Protein 7TVC (pdb70)

Foldseek 3Di:
DQQLVVLCCVQPVPPLVVLVCVLVVNDAPVDPPPLVSLLSSCVVLVAADPSFLAGDLVSLQVLLVVVPDHLSVVLVVLRVVLCVVQPRNGGRRSSLVSQCPDPSHNPSSVVSCCVVNVVSNVDPSD/DQQLVVLCVVQPVVPLVVLVCVLVVNDAPVDPPPLVSLQSSCVVLVQADPSFLGGDLVSLQVLLVVVPDHLSVVLVVLRVVLCVVQPPNHGRRSSVVSQCPDPSHNPSSVVSCCVVNVVSNVDPSD

Nearest PDB structures (foldseek):
  7tvc-assembly2_A  TM=1.005E+00  e=3.862E-19  Aedes aegypti
  3dzt-assembly1_A  TM=7.859E-01  e=1.759E-03  Aedes aegypti
  7tvy-assembly3_C  TM=7.285E-01  e=2.403E-03  Culex quinquefasciatus
  2qeo-assembly2_B  TM=6.856E-01  e=7.938E-03  Anopheles gambiae
  5v13-assembly1_B  TM=4.935E-01  e=3.843E+00  Aedes aegypti

Organism: Aedes aegypti (NCBI:txid7159)

Structure (mmCIF, N/CA/C/O backbone):
data_7TVC
#
_entry.id   7TVC
#
_cell.length_a   85.653
_cell.length_b   85.653
_cell.length_c   30.853
_cell.angle_alpha   90.000
_cell.angle_beta   90.000
_cell.angle_gamma   90.000
#
_symmetry.space_group_name_H-M   'P 4'
#
loop_
_entity.id
_entity.type
_entity.pdbx_description
1 polymer 'Salivary short D7 protein'
2 water water
#
loop_
_atom_site.group_PDB
_atom_site.id
_atom_site.type_symbol
_atom_site.label_atom_id
_atom_site.label_alt_id
_atom_site.label_comp_id
_atom_site.label_asym_id
_atom_site.label_entity_id
_atom_site.label_seq_id
_atom_site.pdbx_PDB_ins_code
_atom_site.Cartn_x
_atom_site.Cartn_y
_atom_site.Cartn_z
_atom_site.occupancy
_atom_site.B_iso_or_equiv
_atom_site.auth_seq_id
_atom_site.auth_comp_id
_atom_site.auth_asym_id
_atom_site.auth_atom_id
_atom_site.pdbx_PDB_model_num
ATOM 1 N N . VAL A 1 1 ? 17.534 7.028 -18.010 1.00 18.64 1 VAL B N 1
ATOM 2 C CA . VAL A 1 1 ? 18.892 6.838 -17.508 1.00 14.81 1 VAL B CA 1
ATOM 3 C C . VAL A 1 1 ? 18.869 6.150 -16.156 1.00 13.74 1 VAL B C 1
ATOM 4 O O . VAL A 1 1 ? 18.294 6.685 -15.215 1.00 16.32 1 VAL B O 1
ATOM 8 N N . SER A 1 2 ? 19.499 4.977 -16.046 1.00 11.26 2 SER B N 1
ATOM 9 C CA . SER A 1 2 ? 19.708 4.340 -14.746 1.00 9.87 2 SER B CA 1
ATOM 10 C C . SER A 1 2 ? 21.050 4.807 -14.189 1.00 9.07 2 SER B C 1
ATOM 11 O O . SER A 1 2 ? 22.115 4.356 -14.641 1.00 8.74 2 SER B O 1
ATOM 14 N N . HIS A 1 3 ? 20.995 5.711 -13.210 1.00 7.93 3 HIS B N 1
ATOM 15 C CA . HIS A 1 3 ? 22.211 6.218 -12.588 1.00 8.43 3 HIS B CA 1
ATOM 16 C C . HIS A 1 3 ? 22.933 5.124 -11.821 1.00 7.46 3 HIS B C 1
ATOM 17 O O . HIS A 1 3 ? 24.174 5.097 -11.779 1.00 8.64 3 HIS B O 1
ATOM 24 N N . PHE A 1 4 ? 22.176 4.211 -11.212 1.00 7.27 4 PHE B N 1
ATOM 25 C CA . PHE A 1 4 ? 22.796 3.132 -10.455 1.00 7.09 4 PHE B CA 1
ATOM 26 C C . PHE A 1 4 ? 23.471 2.114 -11.367 1.00 7.23 4 PHE B C 1
ATOM 27 O O . PHE A 1 4 ? 24.559 1.615 -11.039 1.00 8.34 4 PHE B O 1
ATOM 35 N N . LYS A 1 5 ? 22.856 1.793 -12.511 1.00 7.41 5 LYS B N 1
ATOM 36 C CA . LYS A 1 5 ? 23.511 0.884 -13.447 1.00 7.58 5 LYS B CA 1
ATOM 37 C C . LYS A 1 5 ? 24.742 1.522 -14.071 1.00 7.81 5 LYS B C 1
ATOM 38 O O . LYS A 1 5 ? 25.793 0.877 -14.187 1.00 8.39 5 LYS B O 1
ATOM 44 N N . ASN A 1 6 ? 24.646 2.791 -14.462 1.00 7.96 6 ASN B N 1
ATOM 45 C CA . ASN A 1 6 ? 25.795 3.432 -15.087 1.00 8.31 6 ASN B CA 1
ATOM 46 C C . ASN A 1 6 ? 26.965 3.523 -14.119 1.00 8.82 6 ASN B C 1
ATOM 47 O O . ASN A 1 6 ? 28.115 3.277 -14.499 1.00 9.06 6 ASN B O 1
ATOM 52 N N . CYS A 1 7 ? 26.695 3.829 -12.852 1.00 8.20 7 CYS B N 1
ATOM 53 C CA . CYS A 1 7 ? 27.790 3.876 -11.889 1.00 7.67 7 CYS B CA 1
ATOM 54 C C . CYS A 1 7 ? 28.371 2.493 -11.638 1.00 7.69 7 CYS B C 1
ATOM 55 O O . CYS A 1 7 ? 29.589 2.349 -11.489 1.00 9.25 7 CYS B O 1
ATOM 58 N N . ALA A 1 8 ? 27.518 1.464 -11.578 1.00 7.40 8 ALA B N 1
ATOM 59 C CA . ALA A 1 8 ? 28.025 0.116 -11.348 1.00 8.64 8 ALA B CA 1
ATOM 60 C C . ALA A 1 8 ? 28.863 -0.359 -12.526 1.00 9.62 8 ALA B C 1
ATOM 61 O O . ALA A 1 8 ? 29.933 -0.957 -12.340 1.00 10.43 8 ALA B O 1
ATOM 63 N N . ASP A 1 9 ? 28.398 -0.097 -13.747 1.00 9.82 9 ASP B N 1
ATOM 64 C CA . ASP A 1 9 ? 29.133 -0.553 -14.917 1.00 12.01 9 ASP B CA 1
ATOM 65 C C . ASP A 1 9 ? 30.472 0.156 -15.048 1.00 11.87 9 ASP B C 1
ATOM 66 O O . ASP A 1 9 ? 31.423 -0.419 -15.589 1.00 14.09 9 ASP B O 1
ATOM 71 N N . LYS A 1 10 ? 30.580 1.390 -14.563 1.00 11.62 10 LYS B N 1
ATOM 72 C CA . LYS A 1 10 ? 31.847 2.087 -14.717 1.00 14.49 10 LYS B CA 1
ATOM 73 C C . LYS A 1 10 ? 32.792 1.939 -13.529 1.00 10.89 10 LYS B C 1
ATOM 74 O O . LYS A 1 10 ? 34.010 1.993 -13.724 1.00 16.50 10 LYS B O 1
ATOM 80 N N . GLN A 1 11 ? 32.292 1.729 -12.315 1.00 10.29 11 GLN B N 1
ATOM 81 C CA . GLN A 1 11 ? 33.170 1.577 -11.160 1.00 10.31 11 GLN B CA 1
ATOM 82 C C . GLN A 1 11 ? 33.314 0.141 -10.685 1.00 10.67 11 GLN B C 1
ATOM 83 O O . GLN A 1 11 ? 34.299 -0.170 -10.003 1.00 10.94 11 GLN B O 1
ATOM 89 N N . LEU A 1 12 ? 32.346 -0.728 -10.988 1.00 10.15 12 LEU B N 1
ATOM 90 C CA . LEU A 1 12 ? 32.255 -2.063 -10.402 1.00 9.22 12 LEU B CA 1
ATOM 91 C C . LEU A 1 12 ? 32.101 -3.130 -11.477 1.00 10.82 12 LEU B C 1
ATOM 92 O O . LEU A 1 12 ? 31.545 -4.197 -11.214 1.00 10.78 12 LEU B O 1
ATOM 97 N N . SER A 1 13 ? 32.600 -2.868 -12.685 1.00 11.68 13 SER B N 1
ATOM 98 C CA . SER A 1 13 ? 32.389 -3.804 -13.791 1.00 14.89 13 SER B CA 1
ATOM 99 C C . SER A 1 13 ? 32.999 -5.173 -13.509 1.00 16.21 13 SER B C 1
ATOM 100 O O . SER A 1 13 ? 32.533 -6.184 -14.048 1.00 20.23 13 SER B O 1
ATOM 103 N N . ASP A 1 14 ? 34.041 -5.219 -12.685 1.00 14.12 14 ASP B N 1
ATOM 104 C CA . ASP A 1 14 ? 34.738 -6.438 -12.306 1.00 16.37 14 ASP B CA 1
ATOM 105 C C . ASP A 1 14 ? 34.336 -6.943 -10.928 1.00 15.86 14 ASP B C 1
ATOM 106 O O . ASP A 1 14 ? 35.026 -7.809 -10.377 1.00 16.95 14 ASP B O 1
ATOM 111 N N . ASP A 1 15 ? 33.255 -6.414 -10.348 1.00 13.20 15 ASP B N 1
ATOM 112 C CA . ASP A 1 15 ? 32.882 -6.748 -8.979 1.00 12.81 15 ASP B CA 1
ATOM 113 C C . ASP A 1 15 ? 31.374 -6.997 -8.905 1.00 13.17 15 ASP B C 1
ATOM 114 O O . ASP A 1 15 ? 30.622 -6.326 -8.204 1.00 11.60 15 ASP B O 1
ATOM 119 N N . LYS A 1 16 ? 30.919 -7.980 -9.666 1.00 14.68 16 LYS B N 1
ATOM 120 C CA . LYS A 1 16 ? 29.539 -8.435 -9.550 1.00 13.88 16 LYS B CA 1
ATOM 121 C C . LYS A 1 16 ? 29.127 -8.795 -8.123 1.00 13.24 16 LYS B C 1
ATOM 122 O O . LYS A 1 16 ? 27.969 -8.530 -7.762 1.00 12.09 16 LYS B O 1
ATOM 128 N N . PRO A 1 17 ? 29.974 -9.400 -7.281 1.00 12.37 17 PRO B N 1
ATOM 129 C CA . PRO A 1 17 ? 29.531 -9.669 -5.899 1.00 13.41 17 PRO B CA 1
ATOM 130 C C . PRO A 1 17 ? 29.118 -8.417 -5.130 1.00 10.73 17 PRO B C 1
ATOM 131 O O . PRO A 1 17 ? 28.107 -8.436 -4.419 1.00 11.12 17 PRO B O 1
ATOM 135 N N . LEU A 1 18 ? 29.855 -7.316 -5.266 1.00 10.46 18 LEU B N 1
ATOM 136 C CA . LEU A 1 18 ? 29.427 -6.086 -4.615 1.00 10.47 18 LEU B CA 1
ATOM 137 C C . LEU A 1 18 ? 28.153 -5.537 -5.255 1.00 8.95 18 LEU B C 1
ATOM 138 O O . LEU A 1 18 ? 27.287 -4.995 -4.562 1.00 8.88 18 LEU B O 1
ATOM 143 N N . GLN A 1 19 ? 28.024 -5.657 -6.583 1.00 8.54 19 GLN B N 1
ATOM 144 C CA . GLN A 1 19 ? 26.770 -5.270 -7.228 1.00 8.04 19 GLN B CA 1
ATOM 145 C C . GLN A 1 19 ? 25.584 -6.035 -6.653 1.00 7.64 19 GLN B C 1
ATOM 146 O O . GLN A 1 19 ? 24.515 -5.453 -6.448 1.00 7.50 19 GLN B O 1
ATOM 152 N N . CYS A 1 20 ? 25.761 -7.328 -6.359 1.00 7.95 20 CYS B N 1
ATOM 153 C CA . CYS A 1 20 ? 24.696 -8.100 -5.727 1.00 7.75 20 CYS B CA 1
ATOM 154 C C . CYS A 1 20 ? 24.323 -7.515 -4.371 1.00 7.37 20 CYS B C 1
ATOM 155 O O . CYS A 1 20 ? 23.137 -7.340 -4.060 1.00 7.64 20 CYS B O 1
ATOM 158 N N . LYS A 1 21 ? 25.322 -7.187 -3.551 1.00 7.85 21 LYS B N 1
ATOM 159 C CA . LYS A 1 21 ? 25.033 -6.607 -2.247 1.00 7.99 21 LYS B CA 1
ATOM 160 C C . LYS A 1 21 ? 24.305 -5.279 -2.383 1.00 8.11 21 LYS B C 1
ATOM 161 O O . LYS A 1 21 ? 23.390 -4.986 -1.600 1.00 8.48 21 LYS B O 1
ATOM 167 N N . ILE A 1 22 ? 24.702 -4.455 -3.361 1.00 7.51 22 ILE B N 1
ATOM 168 C CA . ILE A 1 22 ? 23.982 -3.210 -3.617 1.00 7.59 22 ILE B CA 1
ATOM 169 C C . ILE A 1 22 ? 22.536 -3.495 -4.025 1.00 6.91 22 ILE B C 1
ATOM 170 O O . ILE A 1 22 ? 21.600 -2.864 -3.520 1.00 7.90 22 ILE B O 1
ATOM 175 N N . ARG A 1 23 ? 22.338 -4.440 -4.952 1.00 7.74 23 ARG B N 1
ATOM 176 C CA . ARG A 1 23 ? 20.990 -4.827 -5.364 1.00 8.24 23 ARG B CA 1
ATOM 177 C C . ARG A 1 23 ? 20.131 -5.179 -4.160 1.00 7.84 23 ARG B C 1
ATOM 178 O O . ARG A 1 23 ? 18.943 -4.834 -4.111 1.00 8.73 23 ARG B O 1
ATOM 186 N N . ASN A 1 24 ? 20.715 -5.881 -3.191 1.00 7.99 24 ASN B N 1
ATOM 187 C CA . ASN A 1 24 ? 20.021 -6.325 -1.993 1.00 8.32 24 ASN B CA 1
ATOM 188 C C . ASN A 1 24 ? 19.956 -5.261 -0.905 1.00 8.09 24 ASN B C 1
ATOM 189 O O . ASN A 1 24 ? 19.419 -5.551 0.171 1.00 9.16 24 ASN B O 1
ATOM 194 N N . LEU A 1 25 ? 20.490 -4.064 -1.158 1.00 8.12 25 LEU B N 1
ATOM 195 C CA . LEU A 1 25 ? 20.556 -2.998 -0.153 1.00 8.76 25 LEU B CA 1
ATOM 196 C C . LEU A 1 25 ? 21.192 -3.500 1.139 1.00 9.72 25 LEU B C 1
ATOM 197 O O . LEU A 1 25 ? 20.718 -3.221 2.248 1.00 11.87 25 LEU B O 1
ATOM 202 N N . GLN A 1 26 ? 22.261 -4.276 0.985 1.00 8.04 26 GLN B N 1
ATOM 203 C CA . GLN A 1 26 ? 23.011 -4.826 2.108 1.00 9.01 26 GLN B CA 1
ATOM 204 C C . GLN A 1 26 ? 24.467 -4.382 2.001 1.00 9.19 26 GLN B C 1
ATOM 205 O O . GLN A 1 26 ? 25.364 -5.210 1.864 1.00 10.26 26 GLN B O 1
ATOM 211 N N . VAL A 1 27 ? 24.714 -3.071 2.043 1.00 9.28 27 VAL B N 1
ATOM 212 C CA . VAL A 1 27 ? 26.057 -2.509 1.975 1.00 9.81 27 VAL B CA 1
ATOM 213 C C . VAL A 1 27 ? 26.193 -1.420 3.026 1.00 12.36 27 VAL B C 1
ATOM 214 O O . VAL A 1 27 ? 25.208 -0.847 3.488 1.00 13.86 27 VAL B O 1
ATOM 218 N N . ASP A 1 28 ? 27.438 -1.112 3.374 1.00 11.40 28 ASP B N 1
ATOM 219 C CA . ASP A 1 28 ? 27.726 -0.012 4.286 1.00 13.63 28 ASP B CA 1
ATOM 220 C C . ASP A 1 28 ? 29.071 0.595 3.917 1.00 10.96 28 ASP B C 1
ATOM 221 O O . ASP A 1 28 ? 29.850 0.019 3.155 1.00 13.16 28 ASP B O 1
ATOM 226 N N . GLY A 1 29 ? 29.340 1.772 4.488 1.00 14.24 29 GLY B N 1
ATOM 227 C CA . GLY A 1 29 ? 30.509 2.571 4.146 1.00 16.26 29 GLY B CA 1
ATOM 228 C C . GLY A 1 29 ? 31.833 1.983 4.580 1.00 16.99 29 GLY B C 1
ATOM 229 O O . GLY A 1 29 ? 32.881 2.450 4.115 1.00 17.45 29 GLY B O 1
ATOM 230 N N . ASN A 1 30 ? 31.821 0.978 5.458 1.00 14.58 30 ASN B N 1
ATOM 231 C CA . ASN A 1 30 ? 33.065 0.309 5.819 1.00 19.57 30 ASN B CA 1
ATOM 232 C C . ASN A 1 30 ? 33.544 -0.658 4.746 1.00 16.64 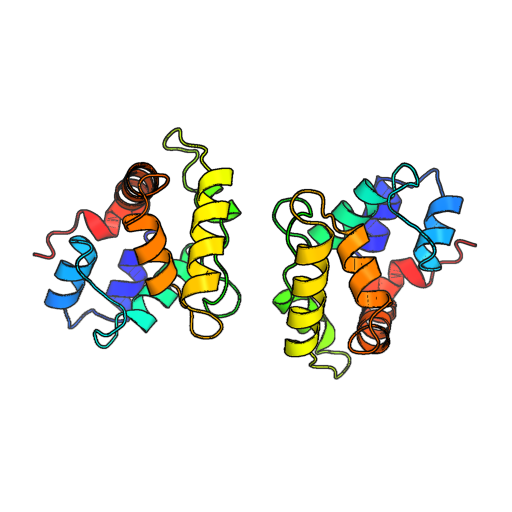30 ASN B C 1
ATOM 233 O O . ASN A 1 30 ? 34.687 -1.116 4.812 1.00 21.52 30 ASN B O 1
ATOM 238 N N . MET A 1 31 ? 32.705 -0.980 3.775 1.00 14.16 31 MET B N 1
ATOM 239 C CA . MET A 1 31 ? 33.128 -1.826 2.673 1.00 13.50 31 MET B CA 1
ATOM 240 C C . MET A 1 31 ? 33.883 -0.984 1.652 1.00 11.55 31 MET B C 1
ATOM 241 O O . MET A 1 31 ? 33.387 0.073 1.247 1.00 12.31 31 MET B O 1
ATOM 246 N N . PRO A 1 32 ? 35.058 -1.419 1.207 1.00 12.13 32 PRO B N 1
ATOM 247 C CA . PRO A 1 32 ? 35.752 -0.694 0.138 1.00 14.07 32 PRO B CA 1
ATOM 248 C C . PRO A 1 32 ? 34.842 -0.499 -1.063 1.00 11.71 32 PRO B C 1
ATOM 249 O O . PRO A 1 32 ? 34.060 -1.382 -1.424 1.00 11.87 32 PRO B O 1
ATOM 253 N N . LYS A 1 33 ? 34.925 0.686 -1.663 1.00 10.82 33 LYS B N 1
ATOM 254 C CA . LYS A 1 33 ? 34.251 1.084 -2.893 1.00 10.41 33 LYS B CA 1
ATOM 255 C C . LYS A 1 33 ? 32.805 1.512 -2.696 1.00 8.80 33 LYS B C 1
ATOM 256 O O . LYS A 1 33 ? 32.228 2.102 -3.613 1.00 9.05 33 LYS B O 1
ATOM 262 N N . VAL A 1 34 ? 32.189 1.232 -1.547 1.00 8.86 34 VAL B N 1
ATOM 263 C CA . VAL A 1 34 ? 30.769 1.530 -1.373 1.00 7.90 34 VAL B CA 1
ATOM 264 C C . VAL A 1 34 ? 30.514 3.027 -1.229 1.00 7.94 34 VAL B C 1
ATOM 265 O O . VAL A 1 34 ? 29.563 3.551 -1.817 1.00 7.33 34 VAL B O 1
ATOM 269 N N . LYS A 1 35 ? 31.320 3.743 -0.430 1.00 7.85 35 LYS B N 1
ATOM 270 C CA . LYS A 1 35 ? 31.090 5.186 -0.317 1.00 8.46 35 LYS B CA 1
ATOM 271 C C . LYS A 1 35 ? 31.215 5.852 -1.677 1.00 7.19 35 LYS B C 1
ATOM 272 O O . LYS A 1 35 ? 30.397 6.714 -2.042 1.00 7.11 35 LYS B O 1
ATOM 278 N N . GLU A 1 36 ? 32.216 5.428 -2.446 1.00 8.02 36 GLU B N 1
ATOM 279 C CA . GLU A 1 36 ? 32.452 5.981 -3.768 1.00 8.16 36 GLU B CA 1
ATOM 280 C C . GLU A 1 36 ? 31.280 5.681 -4.688 1.00 7.53 36 GLU B C 1
ATOM 281 O O . GLU A 1 36 ? 30.781 6.573 -5.382 1.00 7.40 36 GLU B O 1
ATOM 287 N N . TYR A 1 37 ? 30.830 4.418 -4.712 1.00 7.42 37 TYR B N 1
ATOM 288 C CA . TYR A 1 37 ? 29.708 4.032 -5.560 1.00 8.06 37 TYR B CA 1
ATOM 289 C C . TYR A 1 37 ? 28.468 4.839 -5.213 1.00 6.12 37 TYR B C 1
ATOM 290 O O . TYR A 1 37 ? 27.771 5.347 -6.097 1.00 6.99 37 TYR B O 1
ATOM 299 N N . MET A 1 38 ? 28.133 4.919 -3.923 1.00 6.08 38 MET B N 1
ATOM 300 C CA . MET A 1 38 ? 26.866 5.537 -3.566 1.00 6.52 38 MET B CA 1
ATOM 301 C C . MET A 1 38 ? 26.909 7.038 -3.822 1.00 5.80 38 MET B C 1
ATOM 302 O O . MET A 1 38 ? 25.892 7.635 -4.204 1.00 6.30 38 MET B O 1
ATOM 307 N N . ASN A 1 39 ? 28.069 7.671 -3.628 1.00 5.85 39 ASN B N 1
ATOM 308 C CA . ASN A 1 39 ? 28.192 9.069 -4.025 1.00 6.66 39 ASN B CA 1
ATOM 309 C C . ASN A 1 39 ? 28.009 9.221 -5.530 1.00 6.70 39 ASN B C 1
ATOM 310 O O . ASN A 1 39 ? 27.352 10.162 -5.986 1.00 6.59 39 ASN B O 1
ATOM 315 N N . CYS A 1 40 ? 28.586 8.317 -6.327 1.00 6.35 40 CYS B N 1
ATOM 316 C CA . CYS A 1 40 ? 28.396 8.383 -7.779 1.00 8.58 40 CYS B CA 1
ATOM 317 C C . CYS A 1 40 ? 26.920 8.298 -8.139 1.00 6.88 40 CYS B C 1
ATOM 318 O O . CYS A 1 40 ? 26.405 9.106 -8.924 1.00 7.27 40 CYS B O 1
ATOM 321 N N . ALA A 1 41 ? 26.228 7.319 -7.569 1.00 6.29 41 ALA B N 1
ATOM 322 C CA . ALA A 1 41 ? 24.845 7.064 -7.944 1.00 6.73 41 ALA B CA 1
ATOM 323 C C . ALA A 1 41 ? 23.925 8.178 -7.459 1.00 6.38 41 ALA B C 1
ATOM 324 O O . ALA A 1 41 ? 23.047 8.640 -8.200 1.00 6.93 41 ALA B O 1
ATOM 326 N N . PHE A 1 42 ? 24.112 8.635 -6.219 1.00 5.99 42 PHE B N 1
ATOM 327 C CA . PHE A 1 42 ? 23.307 9.743 -5.710 1.00 6.91 42 PHE B CA 1
ATOM 328 C C . PHE A 1 42 ? 23.620 11.043 -6.450 1.00 6.82 42 PHE B C 1
ATOM 329 O O . PHE A 1 42 ? 22.721 11.852 -6.695 1.00 6.70 42 PHE B O 1
ATOM 337 N N . GLU A 1 43 ? 24.878 11.271 -6.813 1.00 6.29 43 GLU B N 1
ATOM 338 C CA . GLU A 1 43 ? 25.209 12.520 -7.494 1.00 7.64 43 GLU B CA 1
ATOM 339 C C . GLU A 1 43 ? 24.569 12.580 -8.873 1.00 7.03 43 GLU B C 1
ATOM 340 O O . GLU A 1 43 ? 23.990 13.605 -9.254 1.00 8.31 43 GLU B O 1
ATOM 346 N N . SER A 1 44 ? 24.669 11.504 -9.650 1.00 7.43 44 SER B N 1
ATOM 347 C CA . SER A 1 44 ? 24.093 11.579 -10.983 1.00 8.14 44 SER B CA 1
ATOM 348 C C . SER A 1 44 ? 22.571 11.530 -10.957 1.00 7.91 44 SER B C 1
ATOM 349 O O . SER A 1 44 ? 21.944 11.974 -11.927 1.00 8.36 44 SER B O 1
ATOM 352 N N . SER A 1 45 ? 21.977 11.060 -9.856 1.00 6.96 45 SER B N 1
ATOM 353 C CA . SER A 1 45 ? 20.533 11.150 -9.665 1.00 6.82 45 SER B CA 1
ATOM 354 C C . SER A 1 45 ? 20.072 12.552 -9.296 1.00 8.16 45 SER B C 1
ATOM 355 O O . SER A 1 45 ? 18.859 12.799 -9.240 1.00 9.23 45 SER B O 1
ATOM 358 N N . GLY A 1 46 ? 20.992 13.466 -9.024 1.00 7.46 46 GLY B N 1
ATOM 359 C CA . GLY A 1 46 ? 20.636 14.785 -8.545 1.00 7.68 46 GLY B CA 1
ATOM 360 C C . GLY A 1 46 ? 20.336 14.854 -7.066 1.00 7.26 46 GLY B C 1
ATOM 361 O O . GLY A 1 46 ? 19.794 15.863 -6.603 1.00 9.09 46 GLY B O 1
ATOM 362 N N . TRP A 1 47 ? 20.670 13.817 -6.307 1.00 7.31 47 TRP B N 1
ATOM 363 C CA . TRP A 1 47 ? 20.392 13.753 -4.875 1.00 7.27 47 TRP B CA 1
ATOM 364 C C . TRP A 1 47 ? 21.580 14.242 -4.049 1.00 8.19 47 TRP B C 1
ATOM 365 O O . TRP A 1 47 ? 21.411 15.038 -3.120 1.00 9.32 47 TRP B O 1
ATOM 376 N N . ALA A 1 48 ? 22.785 13.781 -4.360 1.00 8.70 48 ALA B N 1
ATOM 377 C CA . ALA A 1 48 ? 23.959 14.187 -3.599 1.00 8.05 48 ALA B CA 1
ATOM 378 C C . ALA A 1 48 ? 24.467 15.537 -4.073 1.00 8.72 48 ALA B C 1
ATOM 379 O O . ALA A 1 48 ? 24.768 15.727 -5.259 1.00 13.06 48 ALA B O 1
ATOM 381 N N . LYS A 1 49 ? 24.633 16.455 -3.136 1.00 7.67 49 LYS B N 1
ATOM 382 C CA . LYS A 1 49 ? 25.210 17.762 -3.398 1.00 8.50 49 LYS B CA 1
ATOM 383 C C . LYS A 1 49 ? 26.505 17.877 -2.602 1.00 9.11 49 LYS B C 1
ATOM 384 O O . LYS A 1 49 ? 26.742 17.114 -1.659 1.00 8.26 49 LYS B O 1
ATOM 390 N N . ASP A 1 50 ? 27.364 18.805 -3.020 1.00 8.80 50 ASP B N 1
ATOM 391 C CA . ASP A 1 50 ? 28.639 19.051 -2.357 1.00 10.20 50 ASP B CA 1
ATOM 392 C C . ASP A 1 50 ? 29.486 17.784 -2.282 1.00 9.89 50 ASP B C 1
ATOM 393 O O . ASP A 1 50 ? 30.232 17.577 -1.318 1.00 10.57 50 ASP B O 1
ATOM 398 N N . GLY A 1 51 ? 29.369 16.924 -3.294 1.00 9.24 51 GLY B N 1
ATOM 399 C CA . GLY A 1 51 ? 30.157 15.714 -3.360 1.00 10.52 51 GLY B CA 1
ATOM 400 C C . GLY A 1 51 ? 29.664 14.591 -2.484 1.00 9.61 51 GLY B C 1
ATOM 401 O O . GLY A 1 51 ? 30.367 13.584 -2.347 1.00 10.41 51 GLY B O 1
ATOM 402 N N . GLY A 1 52 ? 28.481 14.720 -1.894 1.00 7.80 52 GLY B N 1
ATOM 403 C CA . GLY A 1 52 ? 27.951 13.740 -0.961 1.00 8.38 52 GLY B CA 1
ATOM 404 C C . GLY A 1 52 ? 27.635 14.289 0.418 1.00 8.29 52 GLY B C 1
ATOM 405 O O . GLY A 1 52 ? 26.948 13.610 1.202 1.00 9.15 52 GLY B O 1
ATOM 406 N N . LYS A 1 53 ? 28.081 15.504 0.737 1.00 8.94 53 LYS B N 1
ATOM 407 C CA . LYS A 1 53 ? 27.880 16.076 2.065 1.00 9.59 53 LYS B CA 1
ATOM 408 C C . LYS A 1 53 ? 26.448 16.531 2.298 1.00 9.95 53 LYS B C 1
ATOM 409 O O . LYS A 1 53 ? 26.024 16.642 3.458 1.00 13.76 53 LYS B O 1
ATOM 415 N N . LYS A 1 54 ? 25.699 16.820 1.246 1.00 9.05 54 LYS B N 1
ATOM 416 C CA . LYS A 1 54 ? 24.335 17.312 1.366 1.00 7.82 54 LYS B CA 1
ATOM 417 C C . LYS A 1 54 ? 23.421 16.468 0.496 1.00 8.79 54 LYS B C 1
ATOM 418 O O . LYS A 1 54 ? 23.866 15.816 -0.454 1.00 9.51 54 LYS B O 1
ATOM 424 N N . LEU A 1 55 ? 22.134 16.480 0.832 1.00 9.43 55 LEU B N 1
ATOM 425 C CA . LEU A 1 55 ? 21.121 15.735 0.101 1.00 8.88 55 LEU B CA 1
ATOM 426 C C . LEU A 1 55 ? 20.023 16.697 -0.323 1.00 10.09 55 LEU B C 1
ATOM 427 O O . LEU A 1 55 ? 19.500 17.446 0.508 1.00 12.12 55 LEU B O 1
ATOM 432 N N . ASP A 1 56 ? 19.665 16.677 -1.603 1.00 8.29 56 ASP B N 1
ATOM 433 C CA . ASP A 1 56 ? 18.602 17.528 -2.148 1.00 8.44 56 ASP B CA 1
ATOM 434 C C . ASP A 1 56 ? 17.296 16.736 -2.068 1.00 7.62 56 ASP B C 1
ATOM 435 O O . ASP A 1 56 ? 16.984 15.928 -2.948 1.00 8.57 56 ASP B O 1
ATOM 440 N N . THR A 1 57 ? 16.520 16.979 -1.009 1.00 8.01 57 THR B N 1
ATOM 441 C CA . THR A 1 57 ? 15.264 16.258 -0.838 1.00 7.48 57 THR B CA 1
ATOM 442 C C . THR A 1 57 ? 14.220 16.682 -1.855 1.00 7.50 57 THR B C 1
ATOM 443 O O . THR A 1 57 ? 13.298 15.908 -2.124 1.00 7.51 57 THR B O 1
ATOM 447 N N . SER A 1 58 ? 14.335 17.880 -2.429 1.00 8.05 58 SER B N 1
ATOM 448 C CA . SER A 1 58 ? 13.368 18.270 -3.450 1.00 8.49 58 SER B CA 1
ATOM 449 C C . SER A 1 58 ? 13.515 17.433 -4.717 1.00 8.95 58 SER B C 1
ATOM 450 O O . SER A 1 58 ? 12.515 17.155 -5.385 1.00 8.40 58 SER B O 1
ATOM 453 N N . LYS A 1 59 ? 14.733 17.024 -5.066 1.00 7.65 59 LYS B N 1
ATOM 454 C CA . LYS A 1 59 ? 14.902 16.145 -6.218 1.00 8.12 59 LYS B CA 1
ATOM 455 C C . LYS A 1 59 ? 14.408 14.740 -5.908 1.00 7.97 59 LYS B C 1
ATOM 456 O O . LYS A 1 59 ? 13.784 14.094 -6.758 1.00 8.27 59 LYS B O 1
ATOM 462 N N . VAL A 1 60 ? 14.694 14.241 -4.708 1.00 6.99 60 VAL B N 1
ATOM 463 C CA . VAL A 1 60 ? 14.114 12.961 -4.302 1.00 7.55 60 VAL B CA 1
ATOM 464 C C . VAL A 1 60 ? 12.591 13.012 -4.411 1.00 7.66 60 VAL B C 1
ATOM 465 O O . VAL A 1 60 ? 11.952 12.095 -4.961 1.00 8.16 60 VAL B O 1
ATOM 469 N N . ALA A 1 61 ? 11.984 14.100 -3.911 1.00 7.61 61 ALA B N 1
ATOM 470 C CA . ALA A 1 61 ? 10.532 14.232 -3.994 1.00 7.95 61 ALA B CA 1
ATOM 471 C C . ALA A 1 61 ? 10.056 14.291 -5.442 1.00 8.15 61 ALA B C 1
ATOM 472 O O . ALA A 1 61 ? 9.058 13.649 -5.798 1.00 8.73 61 ALA B O 1
ATOM 474 N N . GLN A 1 62 ? 10.729 15.067 -6.294 1.00 8.22 62 GLN B N 1
ATOM 475 C CA . GLN A 1 62 ? 10.393 15.088 -7.721 1.00 9.93 62 GLN B CA 1
ATOM 476 C C . GLN A 1 62 ? 10.343 13.672 -8.291 1.00 8.76 62 GLN B C 1
ATOM 477 O O . GLN A 1 62 ? 9.399 13.295 -8.999 1.00 9.28 62 GLN B O 1
ATOM 483 N N . ASP A 1 63 ? 11.367 12.872 -7.987 1.00 8.11 63 ASP B N 1
ATOM 484 C CA . ASP A 1 63 ? 11.480 11.519 -8.520 1.00 7.83 63 ASP B CA 1
ATOM 485 C C . ASP A 1 63 ? 10.384 10.600 -8.005 1.00 8.02 63 ASP B C 1
ATOM 486 O O . ASP A 1 63 ? 10.056 9.612 -8.677 1.00 8.27 63 ASP B O 1
ATOM 491 N N . MET A 1 64 ? 9.805 10.902 -6.844 1.00 7.92 64 MET B N 1
ATOM 492 C CA . MET A 1 64 ? 8.769 10.057 -6.270 1.00 8.07 64 MET B CA 1
ATOM 493 C C . MET A 1 64 ? 7.370 10.358 -6.798 1.00 7.99 64 MET B C 1
ATOM 494 O O . MET A 1 64 ? 6.479 9.516 -6.646 1.00 8.26 64 MET B O 1
ATOM 499 N N . VAL A 1 65 ? 7.156 11.539 -7.395 1.00 8.08 65 VAL B N 1
ATOM 500 C CA . VAL A 1 65 ? 5.804 11.907 -7.857 1.00 8.32 65 VAL B CA 1
ATOM 501 C C . VAL A 1 65 ? 5.189 10.888 -8.804 1.00 8.82 65 VAL B C 1
ATOM 502 O O . VAL A 1 65 ? 3.996 10.562 -8.642 1.00 8.93 65 VAL B O 1
ATOM 506 N N . PRO A 1 66 ? 5.902 10.339 -9.798 1.00 9.41 66 PRO B N 1
ATOM 507 C CA . PRO A 1 66 ? 5.270 9.350 -10.691 1.00 10.98 66 PRO B CA 1
ATOM 508 C C . PRO A 1 66 ? 4.812 8.081 -9.994 1.00 9.79 66 PRO B C 1
ATOM 509 O O . PRO A 1 66 ? 4.057 7.302 -10.597 1.00 12.79 66 PRO B O 1
ATOM 513 N N . TYR A 1 67 ? 5.246 7.841 -8.761 1.00 10.09 67 TYR B N 1
ATOM 514 C CA . TYR A 1 67 ? 4.855 6.675 -7.983 1.00 10.11 67 TYR B CA 1
ATOM 515 C C . TYR A 1 67 ? 3.778 7.003 -6.956 1.00 10.19 67 TYR B C 1
ATOM 516 O O . TYR A 1 67 ? 3.424 6.156 -6.126 1.00 12.24 67 TYR B O 1
ATOM 525 N N . GLY A 1 68 ? 3.221 8.210 -7.017 1.00 9.64 68 GLY B N 1
ATOM 526 C CA . GLY A 1 68 ? 2.074 8.560 -6.209 1.00 9.26 68 GLY B CA 1
ATOM 527 C C . GLY A 1 68 ? 2.394 9.002 -4.805 1.00 9.04 68 GLY B C 1
ATOM 528 O O . GLY A 1 68 ? 1.481 9.097 -3.982 1.00 10.69 68 GLY B O 1
ATOM 529 N N . PHE A 1 69 ? 3.651 9.321 -4.504 1.00 8.54 69 PHE B N 1
ATOM 530 C CA . PHE A 1 69 ? 4.040 9.706 -3.155 1.00 8.01 69 PHE B CA 1
ATOM 531 C C . PHE A 1 69 ? 4.336 11.193 -3.085 1.00 7.51 69 PHE B C 1
ATOM 532 O O . PHE A 1 69 ? 4.850 11.790 -4.041 1.00 8.15 69 PHE B O 1
ATOM 540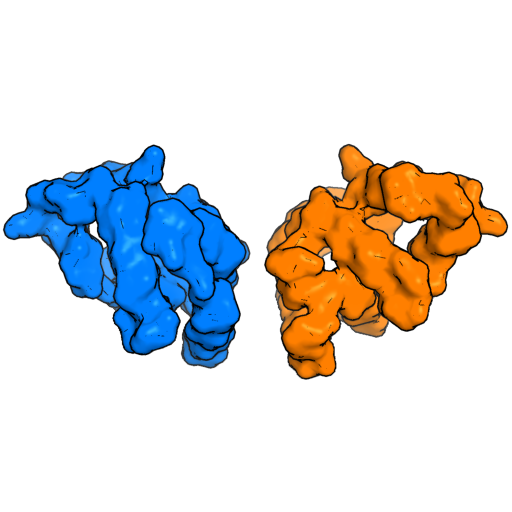 N N . ASN A 1 70 ? 4.084 11.759 -1.913 1.00 7.04 70 ASN B N 1
ATOM 541 C CA . ASN A 1 70 ? 4.638 13.066 -1.586 1.00 7.55 70 ASN B CA 1
ATOM 542 C C . ASN A 1 70 ? 4.889 13.067 -0.081 1.00 7.99 70 ASN B C 1
ATOM 543 O O . ASN A 1 70 ? 3.958 13.235 0.713 1.00 8.60 70 ASN B O 1
ATOM 548 N N . ILE A 1 71 ? 6.152 12.853 0.294 1.00 7.85 71 ILE B N 1
ATOM 549 C CA . ILE A 1 71 ? 6.564 12.844 1.695 1.00 8.19 71 ILE B CA 1
ATOM 550 C C . ILE A 1 71 ? 7.739 13.794 1.891 1.00 7.24 71 ILE B C 1
ATOM 551 O O . ILE A 1 71 ? 8.678 13.500 2.644 1.00 7.61 71 ILE B O 1
ATOM 556 N N . LYS A 1 72 ? 7.685 14.951 1.233 1.00 8.04 72 LYS B N 1
ATOM 557 C CA . LYS A 1 72 ? 8.802 15.892 1.280 1.00 7.17 72 LYS B CA 1
ATOM 558 C C . LYS A 1 72 ? 9.130 16.310 2.709 1.00 8.09 72 LYS B C 1
ATOM 559 O O . LYS A 1 72 ? 10.304 16.366 3.088 1.00 8.04 72 LYS B O 1
ATOM 565 N N . THR A 1 73 ? 8.118 16.558 3.531 1.00 8.76 73 THR B N 1
ATOM 566 C CA . THR A 1 73 ? 8.386 16.961 4.906 1.00 9.96 73 THR B CA 1
ATOM 567 C C . THR A 1 73 ? 9.120 15.861 5.665 1.00 8.05 73 THR B C 1
ATOM 568 O O . THR A 1 73 ? 10.083 16.135 6.400 1.00 9.21 73 THR B O 1
ATOM 572 N N . GLU A 1 74 ? 8.686 14.613 5.487 1.00 8.24 74 GLU B N 1
ATOM 573 C CA . GLU A 1 74 ? 9.353 13.493 6.134 1.00 8.84 74 GLU B CA 1
ATOM 574 C C . GLU A 1 74 ? 10.782 13.350 5.637 1.00 7.71 74 GLU B C 1
ATOM 575 O O . GLU A 1 74 ? 11.693 13.045 6.420 1.00 8.47 74 GLU B O 1
ATOM 581 N N . LEU A 1 75 ? 10.998 13.524 4.331 1.00 7.25 75 LEU B N 1
ATOM 582 C CA . LEU A 1 75 ? 12.356 13.471 3.799 1.00 7.27 75 LEU B CA 1
ATOM 583 C C . LEU A 1 75 ? 13.233 14.530 4.445 1.00 7.01 75 LEU B C 1
ATOM 584 O O . LEU A 1 75 ? 14.389 14.253 4.804 1.00 7.42 75 LEU B O 1
ATOM 589 N N . ASP A 1 76 ? 12.695 15.743 4.625 1.00 7.37 76 ASP B N 1
ATOM 590 C CA . ASP A 1 76 ? 13.451 16.801 5.293 1.00 8.70 76 ASP B CA 1
ATOM 591 C C . ASP A 1 76 ? 13.812 16.399 6.715 1.00 8.34 76 ASP B C 1
ATOM 592 O O . ASP A 1 76 ? 14.942 16.631 7.165 1.00 8.62 76 ASP B O 1
ATOM 597 N N . GLU A 1 77 ? 12.858 15.826 7.453 1.00 7.75 77 GLU B N 1
ATOM 598 C CA . GLU A 1 77 ? 13.104 15.472 8.849 1.00 9.14 77 GLU B CA 1
ATOM 599 C C . GLU A 1 77 ? 14.168 14.391 8.964 1.00 8.90 77 GLU B C 1
ATOM 600 O O . GLU A 1 77 ? 15.077 14.477 9.803 1.00 9.07 77 GLU B O 1
ATOM 606 N N . VAL A 1 78 ? 14.065 13.354 8.137 1.00 7.80 78 VAL B N 1
ATOM 607 C CA . VAL A 1 78 ? 15.024 12.253 8.189 1.00 8.57 78 VAL B CA 1
ATOM 608 C C . VAL A 1 78 ? 16.411 12.739 7.790 1.00 8.51 78 VAL B C 1
ATOM 609 O O . VAL A 1 78 ? 17.424 12.363 8.404 1.00 8.10 78 VAL B O 1
ATOM 613 N N . THR A 1 79 ? 16.474 13.598 6.776 1.00 8.33 79 THR B N 1
ATOM 614 C CA . THR A 1 79 ? 17.751 14.130 6.314 1.00 8.70 79 THR B CA 1
ATOM 615 C C . THR A 1 79 ? 18.413 14.978 7.388 1.00 8.80 79 THR B C 1
ATOM 616 O O . THR A 1 79 ? 19.633 14.887 7.597 1.00 9.10 79 THR B O 1
ATOM 620 N N . LYS A 1 80 ? 17.627 15.798 8.084 1.00 8.86 80 LYS B N 1
ATOM 621 C CA . LYS A 1 80 ? 18.176 16.618 9.150 1.00 9.60 80 LYS B CA 1
ATOM 622 C C . LYS A 1 80 ? 18.735 15.757 10.280 1.00 9.31 80 LYS B C 1
ATOM 623 O O . LYS A 1 80 ? 19.823 16.034 10.799 1.00 10.30 80 LYS B O 1
ATOM 629 N N . GLU A 1 81 ? 17.996 14.724 10.697 1.00 8.51 81 GLU B N 1
ATOM 630 C CA . GLU A 1 81 ? 18.505 13.821 11.726 1.00 9.24 81 GLU B CA 1
ATOM 631 C C . GLU A 1 81 ? 19.775 13.119 11.262 1.00 8.28 81 GLU B C 1
ATOM 632 O O . GLU A 1 81 ? 20.702 12.899 12.052 1.00 8.73 81 GLU B O 1
ATOM 638 N N . CYS A 1 82 ? 19.836 12.751 9.988 1.00 7.63 82 CYS B N 1
ATOM 639 C CA . CYS A 1 82 ? 21.042 12.120 9.462 1.00 8.16 82 CYS B CA 1
ATOM 640 C C . CYS A 1 82 ? 22.236 13.059 9.571 1.00 8.53 82 CYS B C 1
ATOM 641 O O . CYS A 1 82 ? 23.326 12.658 9.998 1.00 8.70 82 CYS B O 1
ATOM 644 N N . GLU A 1 83 ? 22.038 14.326 9.206 1.00 9.43 83 GLU B N 1
ATOM 645 C CA . GLU A 1 83 ? 23.100 15.322 9.284 1.00 9.46 83 GLU B CA 1
ATOM 646 C C . GLU A 1 83 ? 23.554 15.549 10.715 1.00 9.55 83 GLU B C 1
ATOM 647 O O . GLU A 1 83 ? 24.754 15.693 10.974 1.00 10.64 83 GLU B O 1
ATOM 653 N N . THR A 1 84 ? 22.622 15.600 11.662 1.00 10.32 84 THR B N 1
ATOM 654 C CA . THR A 1 84 ? 23.023 15.747 13.057 1.00 11.21 84 THR B CA 1
ATOM 655 C C . THR A 1 84 ? 23.905 14.586 13.498 1.00 10.22 84 THR B C 1
ATOM 656 O O . THR A 1 84 ? 24.868 14.777 14.248 1.00 12.33 84 THR B O 1
ATOM 660 N N . GLU A 1 85 ? 23.589 13.381 13.042 1.00 9.34 85 GLU B N 1
ATOM 661 C CA . GLU A 1 85 ? 24.333 12.197 13.455 1.00 9.55 85 GLU B CA 1
ATOM 662 C C . GLU A 1 85 ? 25.743 12.171 12.864 1.00 9.97 85 GLU B C 1
ATOM 663 O O . GLU A 1 85 ? 26.703 11.853 13.568 1.00 11.67 85 GLU B O 1
ATOM 669 N N . PHE A 1 86 ? 25.887 12.468 11.567 1.00 9.38 86 PHE B N 1
ATOM 670 C CA . PHE A 1 86 ? 27.165 12.263 10.882 1.00 10.80 86 PHE B CA 1
ATOM 671 C C . PHE A 1 86 ? 27.959 13.539 10.631 1.00 11.52 86 PHE B C 1
ATOM 672 O O . PHE A 1 86 ? 29.172 13.453 10.399 1.00 12.34 86 PHE B O 1
ATOM 680 N N . GLY A 1 87 ? 27.316 14.704 10.670 1.00 12.25 87 GLY B N 1
ATOM 681 C CA . GLY A 1 87 ? 28.021 15.976 10.570 1.00 14.37 87 GLY B CA 1
ATOM 682 C C . GLY A 1 87 ? 28.860 16.097 9.312 1.00 13.01 87 GLY B C 1
ATOM 683 O O . GLY A 1 87 ? 28.454 15.714 8.205 1.00 12.62 87 GLY B O 1
ATOM 684 N N . ALA A 1 88 ? 30.064 16.643 9.489 1.00 14.15 88 ALA B N 1
ATOM 685 C CA . ALA A 1 88 ? 30.940 16.922 8.357 1.00 14.94 88 ALA B CA 1
ATOM 686 C C . ALA A 1 88 ? 31.419 15.658 7.648 1.00 15.05 88 ALA B C 1
ATOM 687 O O . ALA A 1 88 ? 31.900 15.751 6.513 1.00 15.55 88 ALA B O 1
ATOM 689 N N . GLU A 1 89 ? 31.306 14.488 8.283 1.00 12.64 89 GLU B N 1
ATOM 690 C CA . GLU A 1 89 ? 31.761 13.223 7.721 1.00 11.93 89 GLU B CA 1
ATOM 691 C C . GLU A 1 89 ? 30.681 12.484 6.937 1.00 10.30 89 GLU B C 1
ATOM 692 O O . GLU A 1 89 ? 30.912 11.353 6.493 1.00 11.59 89 GLU B O 1
ATOM 698 N N . ILE A 1 90 ? 29.508 13.081 6.757 1.00 9.80 90 ILE B N 1
ATOM 699 C CA . ILE A 1 90 ? 28.407 12.370 6.120 1.00 8.55 90 ILE B CA 1
ATOM 700 C C . ILE A 1 90 ? 28.683 12.166 4.634 1.00 8.14 90 ILE B C 1
ATOM 701 O O . ILE A 1 90 ? 29.393 12.957 3.988 1.00 9.23 90 ILE B O 1
ATOM 706 N N . SER A 1 91 ? 28.127 11.087 4.081 1.00 7.91 91 SER B N 1
ATOM 707 C CA . SER A 1 91 ? 28.167 10.856 2.638 1.00 7.85 91 SER B CA 1
ATOM 708 C C . SER A 1 91 ? 26.881 10.168 2.205 1.00 6.23 91 SER B C 1
ATOM 709 O O . SER A 1 91 ? 25.988 9.894 3.011 1.00 6.67 91 SER B O 1
ATOM 712 N N . SER A 1 92 ? 26.794 9.872 0.906 1.00 6.44 92 SER B N 1
ATOM 713 C CA . SER A 1 92 ? 25.553 9.355 0.342 1.00 6.79 92 SER B CA 1
ATOM 714 C C . SER A 1 92 ? 25.121 8.043 0.981 1.00 6.06 92 SER B C 1
ATOM 715 O O . SER A 1 92 ? 23.925 7.825 1.165 1.00 6.64 92 SER B O 1
ATOM 718 N N . ILE A 1 93 ? 26.065 7.154 1.324 1.00 6.57 93 ILE B N 1
ATOM 719 C CA . ILE A 1 93 ? 25.697 5.885 1.953 1.00 6.96 93 ILE B CA 1
ATOM 720 C C . ILE A 1 93 ? 24.978 6.129 3.276 1.00 6.47 93 ILE B C 1
ATOM 721 O O . ILE A 1 93 ? 24.080 5.363 3.651 1.00 7.47 93 ILE B O 1
ATOM 726 N N . ASP A 1 94 ? 25.351 7.189 4.008 1.00 6.41 94 ASP B N 1
ATOM 727 C CA . ASP A 1 94 ? 24.665 7.499 5.263 1.00 6.78 94 ASP B CA 1
ATOM 728 C C . ASP A 1 94 ? 23.249 7.989 5.010 1.00 6.54 94 ASP B C 1
ATOM 729 O O . ASP A 1 94 ? 22.313 7.571 5.699 1.00 7.04 94 ASP B O 1
ATOM 734 N N . TYR A 1 95 ? 23.078 8.893 4.048 1.00 6.08 95 TYR B N 1
ATOM 735 C CA . TYR A 1 95 ? 21.735 9.338 3.698 1.00 6.97 95 TYR B CA 1
ATOM 736 C C . TYR A 1 95 ? 20.869 8.173 3.246 1.00 6.63 95 TYR B C 1
ATOM 737 O O . TYR A 1 95 ? 19.692 8.086 3.626 1.00 6.95 95 TYR B O 1
ATOM 746 N N . LEU A 1 96 ? 21.420 7.272 2.423 1.00 6.08 96 LEU B N 1
ATOM 747 C CA . LEU A 1 96 ? 20.669 6.088 2.012 1.00 6.72 96 LEU B CA 1
ATOM 748 C C . LEU A 1 96 ? 20.218 5.281 3.219 1.00 6.68 96 LEU B C 1
ATOM 749 O O . LEU A 1 96 ? 19.039 4.929 3.341 1.00 7.16 96 LEU B O 1
ATOM 754 N N . ALA A 1 97 ? 21.145 4.977 4.121 1.00 6.74 97 ALA B N 1
ATOM 755 C CA . ALA A 1 97 ? 20.791 4.178 5.282 1.00 7.65 97 ALA B CA 1
ATOM 756 C C . ALA A 1 97 ? 19.730 4.874 6.127 1.00 7.64 97 ALA B C 1
ATOM 757 O O . ALA A 1 97 ? 18.775 4.233 6.587 1.00 8.21 97 ALA B O 1
ATOM 759 N N . CYS A 1 98 ? 19.869 6.186 6.330 1.00 7.52 98 CYS B N 1
ATOM 760 C CA . CYS A 1 98 ? 18.862 6.918 7.097 1.00 7.99 98 CYS B CA 1
ATOM 761 C C . CYS A 1 98 ? 17.474 6.783 6.476 1.00 7.18 98 CYS B C 1
ATOM 762 O O . CYS A 1 98 ? 16.481 6.586 7.193 1.00 8.46 98 CYS B O 1
ATOM 765 N N . LEU A 1 99 ? 17.383 6.900 5.147 1.00 6.76 99 LEU B N 1
ATOM 766 C CA . LEU A 1 99 ? 16.095 6.784 4.464 1.00 6.72 99 LEU B CA 1
ATOM 767 C C . LEU A 1 99 ? 15.533 5.374 4.551 1.00 7.35 99 LEU B C 1
ATOM 768 O O . LEU A 1 99 ? 14.310 5.193 4.631 1.00 8.33 99 LEU B O 1
ATOM 773 N N . LEU A 1 100 ? 16.406 4.364 4.515 1.00 6.98 100 LEU B N 1
ATOM 774 C CA . LEU A 1 100 ? 15.982 2.967 4.539 1.00 7.22 100 LEU B CA 1
ATOM 775 C C . LEU A 1 100 ? 15.623 2.478 5.936 1.00 8.17 100 LEU B C 1
ATOM 776 O O . LEU A 1 100 ? 14.938 1.454 6.071 1.00 9.65 100 LEU B O 1
ATOM 781 N N . ILE A 1 101 ? 16.084 3.165 6.972 1.00 9.28 101 ILE B N 1
ATOM 782 C CA . ILE A 1 101 ? 15.817 2.747 8.337 1.00 10.34 101 ILE B CA 1
ATOM 783 C C . ILE A 1 101 ? 14.569 3.407 8.910 1.00 10.44 101 ILE B C 1
ATOM 784 O O . ILE A 1 101 ? 13.932 2.845 9.800 1.00 13.41 101 ILE B O 1
ATOM 789 N N . ASP A 1 102 ? 14.186 4.578 8.429 1.00 10.95 102 ASP B N 1
ATOM 790 C CA . ASP A 1 102 ? 13.104 5.318 9.060 1.00 10.61 102 ASP B CA 1
ATOM 791 C C . ASP A 1 102 ? 11.757 4.880 8.494 1.00 9.59 102 ASP B C 1
ATOM 792 O O . ASP A 1 102 ? 11.560 4.867 7.277 1.00 10.02 102 ASP B O 1
ATOM 797 N N . GLU A 1 103 ? 10.825 4.540 9.380 1.00 11.17 103 GLU B N 1
ATOM 798 C CA . GLU A 1 103 ? 9.481 4.169 8.945 1.00 11.55 103 GLU B CA 1
ATOM 799 C C . GLU A 1 103 ? 8.778 5.272 8.152 1.00 10.30 103 GLU B C 1
ATOM 800 O O . GLU A 1 103 ? 7.875 4.969 7.364 1.00 12.65 103 GLU B O 1
ATOM 806 N N . LYS A 1 104 ? 9.166 6.536 8.348 1.00 10.36 104 LYS B N 1
ATOM 807 C CA . LYS A 1 104 ? 8.533 7.632 7.618 1.00 11.19 104 LYS B CA 1
ATOM 808 C C . LYS A 1 104 ? 8.821 7.580 6.122 1.00 9.73 104 LYS B C 1
ATOM 809 O O . LYS A 1 104 ? 8.041 8.113 5.321 1.00 11.17 104 LYS B O 1
ATOM 815 N N . THR A 1 105 ? 9.944 6.990 5.722 1.00 8.09 105 THR B N 1
ATOM 816 C CA . THR A 1 105 ? 10.468 7.160 4.370 1.00 7.30 105 THR B CA 1
ATOM 817 C C . THR A 1 105 ? 10.766 5.865 3.645 1.00 7.78 105 THR B C 1
ATOM 818 O O . THR A 1 105 ? 10.835 5.878 2.412 1.00 7.88 105 THR B O 1
ATOM 822 N N . LYS A 1 106 ? 10.997 4.760 4.356 1.00 7.54 106 LYS B N 1
ATOM 823 C CA . LYS A 1 106 ? 11.695 3.630 3.741 1.00 7.19 106 LYS B CA 1
ATOM 824 C C . LYS A 1 106 ? 10.888 2.974 2.628 1.00 6.88 106 LYS B C 1
ATOM 825 O O . LYS A 1 106 ? 11.443 2.647 1.574 1.00 7.96 106 LYS B O 1
ATOM 831 N N . THR A 1 107 ? 9.594 2.749 2.832 1.00 7.77 107 THR B N 1
ATOM 832 C CA . THR A 1 107 ? 8.853 1.971 1.845 1.00 9.23 107 THR B CA 1
ATOM 833 C C . THR A 1 107 ? 8.611 2.780 0.583 1.00 8.38 107 THR B C 1
ATOM 834 O O . THR A 1 107 ? 8.747 2.264 -0.536 1.00 8.56 107 THR B O 1
ATOM 838 N N . GLN A 1 108 ? 8.293 4.064 0.751 1.00 8.04 108 GLN B N 1
ATOM 839 C CA . GLN A 1 108 ? 8.089 4.939 -0.394 1.00 9.00 108 GLN B CA 1
ATOM 840 C C . GLN A 1 108 ? 9.384 5.110 -1.170 1.00 8.38 108 GLN B C 1
ATOM 841 O O . GLN A 1 108 ? 9.397 5.053 -2.408 1.00 8.93 108 GLN B O 1
ATOM 847 N N . PHE A 1 109 ? 10.484 5.346 -0.457 1.00 7.72 109 PHE B N 1
ATOM 848 C CA . PHE A 1 109 ? 11.761 5.522 -1.127 1.00 8.16 109 PHE B CA 1
ATOM 849 C C . PHE A 1 109 ? 12.160 4.259 -1.882 1.00 8.18 109 PHE B C 1
ATOM 850 O O . PHE A 1 109 ? 12.618 4.335 -3.029 1.00 7.34 109 PHE B O 1
ATOM 858 N N . LYS A 1 110 ? 11.965 3.080 -1.272 1.00 7.62 110 LYS B N 1
ATOM 859 C CA . LYS A 1 110 ? 12.341 1.847 -1.953 1.00 7.15 110 LYS B CA 1
ATOM 860 C C . LYS A 1 110 ? 11.486 1.603 -3.185 1.00 7.25 110 LYS B C 1
ATOM 861 O O . LYS A 1 110 ? 11.982 1.059 -4.185 1.00 7.14 110 LYS B O 1
ATOM 867 N N . THR A 1 111 ? 10.196 1.956 -3.137 1.00 7.09 111 THR B N 1
ATOM 868 C CA . THR A 1 111 ? 9.367 1.772 -4.318 1.00 6.95 111 THR B CA 1
ATOM 869 C C . THR A 1 111 ? 9.887 2.624 -5.461 1.00 7.17 111 THR B C 1
ATOM 870 O O . THR A 1 111 ? 10.078 2.140 -6.584 1.00 7.54 111 THR B O 1
ATOM 874 N N . MET A 1 112 ? 10.125 3.909 -5.193 1.00 6.99 112 MET B N 1
ATOM 875 C CA . MET A 1 112 ? 10.675 4.766 -6.236 1.00 6.85 112 MET B CA 1
ATOM 876 C C . MET A 1 112 ? 12.013 4.231 -6.739 1.00 7.09 112 MET B C 1
ATOM 877 O O . MET A 1 112 ? 12.264 4.207 -7.949 1.00 6.96 112 MET B O 1
ATOM 882 N N . LEU A 1 113 ? 12.876 3.807 -5.826 1.00 6.53 113 LEU B N 1
ATOM 883 C CA . LEU A 1 113 ? 14.209 3.371 -6.222 1.00 7.34 113 LEU B CA 1
ATOM 884 C C . LEU A 1 113 ? 14.134 2.116 -7.083 1.00 6.60 113 LEU B C 1
ATOM 885 O O . LEU A 1 113 ? 14.770 2.033 -8.139 1.00 6.85 113 LEU B O 1
ATOM 890 N N . MET A 1 114 ? 13.338 1.130 -6.661 1.00 7.03 114 MET B N 1
ATOM 891 C CA . MET A 1 114 ? 13.258 -0.108 -7.430 1.00 6.94 114 MET B CA 1
ATOM 892 C C . MET A 1 114 ? 12.658 0.122 -8.806 1.00 7.47 114 MET B C 1
ATOM 893 O O . MET A 1 114 ? 13.050 -0.542 -9.774 1.00 8.42 114 MET B O 1
ATOM 898 N N . MET A 1 115 ? 11.677 1.024 -8.909 1.00 7.27 115 MET B N 1
ATOM 899 C CA . MET A 1 115 ? 11.023 1.252 -10.191 1.00 8.88 115 MET B CA 1
ATOM 900 C C . MET A 1 115 ? 11.855 2.164 -11.078 1.00 8.65 115 MET B C 1
ATOM 901 O O . MET A 1 115 ? 12.119 1.838 -12.238 1.00 9.10 115 MET B O 1
ATOM 906 N N . LYS A 1 116 ? 12.292 3.303 -10.540 1.00 7.79 116 LYS B N 1
ATOM 907 C CA . LYS A 1 116 ? 13.015 4.257 -11.375 1.00 7.71 116 LYS B CA 1
ATOM 908 C C . LYS A 1 116 ? 14.380 3.720 -11.781 1.00 7.91 116 LYS B C 1
ATOM 909 O O . LYS A 1 116 ? 14.834 3.973 -12.908 1.00 9.20 116 LYS B O 1
ATOM 915 N N . GLU A 1 117 ? 15.033 2.963 -10.896 1.00 6.96 117 GLU B N 1
ATOM 916 C CA . GLU A 1 117 ? 16.341 2.376 -11.156 1.00 7.50 117 GLU B CA 1
ATOM 917 C C . GLU A 1 117 ? 16.238 0.887 -11.476 1.00 7.42 117 GLU B C 1
ATOM 918 O O . GLU A 1 117 ? 17.188 0.125 -11.252 1.00 7.55 117 GLU B O 1
ATOM 924 N N . ALA A 1 118 ? 15.101 0.472 -12.041 1.00 7.78 118 ALA B N 1
ATOM 925 C CA . ALA A 1 118 ? 14.865 -0.921 -12.399 1.00 8.29 118 ALA B CA 1
ATOM 926 C C . ALA A 1 118 ? 15.973 -1.498 -13.267 1.00 8.72 118 ALA B C 1
ATOM 927 O O . ALA A 1 118 ? 16.306 -2.68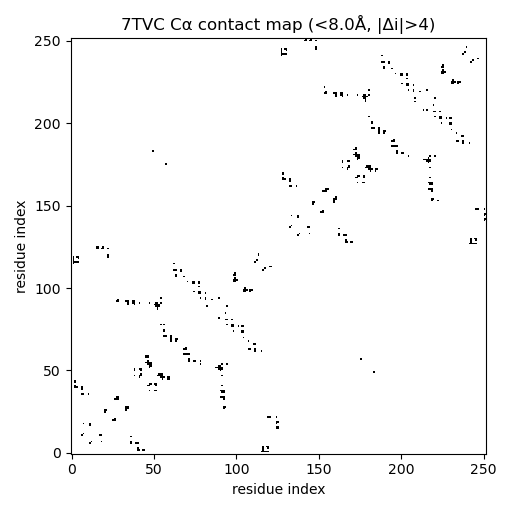2 -13.139 1.00 9.06 118 ALA B O 1
ATOM 929 N N . ASP A 1 119 ? 16.534 -0.700 -14.188 1.00 7.78 119 ASP B N 1
ATOM 930 C CA . ASP A 1 119 ? 17.560 -1.259 -15.072 1.00 9.46 119 ASP B CA 1
ATOM 931 C C . ASP A 1 119 ? 18.764 -1.771 -14.298 1.00 8.66 119 ASP B C 1
ATOM 932 O O . ASP A 1 119 ? 19.457 -2.682 -14.766 1.00 9.57 119 ASP B O 1
ATOM 937 N N . PHE A 1 120 ? 19.032 -1.197 -13.127 1.00 7.66 120 PHE B N 1
ATOM 938 C CA . PHE A 1 120 ? 20.035 -1.792 -12.251 1.00 7.05 120 PHE B CA 1
ATOM 939 C C . PHE A 1 120 ? 19.444 -2.914 -11.403 1.00 7.23 120 PHE B C 1
ATOM 940 O O . PHE A 1 120 ? 19.951 -4.046 -11.402 1.00 8.07 120 PHE B O 1
ATOM 948 N N . PHE A 1 121 ? 18.366 -2.612 -10.671 1.00 7.61 121 PHE B N 1
ATOM 949 C CA . PHE A 1 121 ? 17.896 -3.496 -9.610 1.00 7.84 121 PHE B CA 1
ATOM 950 C C . PHE A 1 121 ? 17.244 -4.766 -10.122 1.00 7.79 121 PHE B C 1
ATOM 951 O O . PHE A 1 121 ? 17.151 -5.727 -9.356 1.00 8.84 121 PHE B O 1
ATOM 959 N N . LYS A 1 122 ? 16.810 -4.801 -11.385 1.00 8.87 122 LYS B N 1
ATOM 960 C CA . LYS A 1 122 ? 16.172 -6.002 -11.912 1.00 11.55 122 LYS B CA 1
ATOM 961 C C . LYS A 1 122 ? 17.171 -7.048 -12.361 1.00 11.52 122 LYS B C 1
ATOM 962 O O . LYS A 1 122 ? 16.766 -8.189 -12.604 1.00 13.45 122 LYS B O 1
ATOM 968 N N . GLN A 1 123 ? 18.450 -6.696 -12.488 1.00 11.08 123 GLN B N 1
ATOM 969 C CA . GLN A 1 123 ? 19.426 -7.576 -13.110 1.00 10.82 123 GLN B CA 1
ATOM 970 C C . GLN A 1 123 ? 19.673 -8.816 -12.268 1.00 11.66 123 GLN B C 1
ATOM 971 O O . GLN A 1 123 ? 19.563 -8.799 -11.040 1.00 12.53 123 GLN B O 1
ATOM 977 N N . ASN A 1 124 ? 20.035 -9.896 -12.949 1.00 13.17 124 ASN B N 1
ATOM 978 C CA . ASN A 1 124 ? 20.438 -11.120 -12.268 1.00 13.52 124 ASN B CA 1
ATOM 979 C C . ASN A 1 124 ? 21.871 -10.924 -11.789 1.00 14.27 124 ASN B C 1
ATOM 980 O O . ASN A 1 124 ? 22.832 -11.277 -12.473 1.00 16.74 124 ASN B O 1
ATOM 985 N N . LEU A 1 125 ? 22.023 -10.360 -10.589 1.00 14.11 125 LEU B N 1
ATOM 986 C CA . LEU A 1 125 ? 23.341 -10.056 -10.040 1.00 14.28 125 LEU B CA 1
ATOM 987 C C . LEU A 1 125 ? 23.781 -11.021 -8.952 1.00 14.20 125 LEU B C 1
ATOM 988 O O . LEU A 1 125 ? 24.963 -11.026 -8.594 1.00 15.27 125 LEU B O 1
ATOM 993 N N . CYS A 1 126 ? 22.873 -11.841 -8.430 1.00 14.82 126 CYS B N 1
ATOM 994 C CA . CYS A 1 126 ? 23.174 -12.666 -7.271 1.00 13.56 126 CYS B CA 1
ATOM 995 C C . CYS A 1 126 ? 23.108 -14.156 -7.572 1.00 19.36 126 CYS B C 1
ATOM 996 O O . CYS A 1 126 ? 23.230 -14.971 -6.657 1.00 18.68 126 CYS B O 1
ATOM 999 N N . VAL B 1 1 ? 25.034 36.892 -18.820 1.00 20.93 1 VAL A N 1
ATOM 1000 C CA . VAL B 1 1 ? 23.686 37.092 -18.299 1.00 20.15 1 VAL A CA 1
ATOM 1001 C C . VAL B 1 1 ? 23.736 37.759 -16.924 1.00 14.23 1 VAL A C 1
ATOM 1002 O O . VAL B 1 1 ? 24.311 37.199 -16.002 1.00 18.64 1 VAL A O 1
ATOM 1006 N N . SER B 1 2 ? 23.142 38.948 -16.781 1.00 14.39 2 SER A N 1
ATOM 1007 C CA . SER B 1 2 ? 22.936 39.550 -15.463 1.00 11.53 2 SER A CA 1
ATOM 1008 C C . SER B 1 2 ? 21.568 39.116 -14.954 1.00 8.96 2 SER A C 1
ATOM 1009 O O . SER B 1 2 ? 20.528 39.603 -15.429 1.00 9.79 2 SER A O 1
ATOM 1012 N N . HIS B 1 3 ? 21.572 38.186 -14.006 1.00 10.25 3 HIS A N 1
ATOM 1013 C CA . HIS B 1 3 ? 20.329 37.720 -13.417 1.00 8.61 3 HIS A CA 1
ATOM 1014 C C . HIS B 1 3 ? 19.649 38.817 -12.619 1.00 9.18 3 HIS A C 1
ATOM 1015 O O . HIS B 1 3 ? 18.413 38.893 -12.607 1.00 9.62 3 HIS A O 1
ATOM 1022 N N . PHE B 1 4 ? 20.425 39.684 -11.969 1.00 8.12 4 PHE A N 1
ATOM 1023 C CA . PHE B 1 4 ? 19.827 40.775 -11.208 1.00 7.90 4 PHE A CA 1
ATOM 1024 C C . PHE B 1 4 ? 19.197 41.820 -12.126 1.00 8.38 4 PHE A C 1
ATOM 1025 O O . PHE B 1 4 ? 18.133 42.362 -11.807 1.00 8.76 4 PHE A O 1
ATOM 1033 N N . LYS B 1 5 ? 19.846 42.132 -13.254 1.00 7.69 5 LYS A N 1
ATOM 1034 C CA . LYS B 1 5 ? 19.258 43.089 -14.191 1.00 7.96 5 LYS A CA 1
ATOM 1035 C C . LYS B 1 5 ? 17.987 42.535 -14.813 1.00 8.25 5 LYS A C 1
ATOM 1036 O O . LYS B 1 5 ? 16.981 43.244 -14.920 1.00 8.55 5 LYS A O 1
ATOM 1042 N N . ASN B 1 6 ? 18.017 41.274 -15.240 1.00 8.29 6 ASN A N 1
ATOM 1043 C CA . ASN B 1 6 ? 16.839 40.701 -15.876 1.00 8.89 6 ASN A CA 1
ATOM 1044 C C . ASN B 1 6 ? 15.662 40.656 -14.915 1.00 9.02 6 ASN A C 1
ATOM 1045 O O . ASN B 1 6 ? 14.531 40.979 -15.295 1.00 10.03 6 ASN A O 1
ATOM 1050 N N . CYS B 1 7 ? 15.909 40.292 -13.659 1.00 8.84 7 CYS A N 1
ATOM 1051 C CA . CYS B 1 7 ? 14.827 40.294 -12.678 1.00 8.83 7 CYS A CA 1
ATOM 1052 C C . CYS B 1 7 ? 14.301 41.701 -12.417 1.00 8.83 7 CYS A C 1
ATOM 1053 O O . CYS B 1 7 ? 13.088 41.896 -12.265 1.00 9.67 7 CYS A O 1
ATOM 1056 N N . ALA B 1 8 ? 15.193 42.694 -12.359 1.00 7.98 8 ALA A N 1
ATOM 1057 C CA . ALA B 1 8 ? 14.754 44.064 -12.100 1.00 8.31 8 ALA A CA 1
ATOM 1058 C C . ALA B 1 8 ? 13.950 44.607 -13.270 1.00 9.45 8 ALA A C 1
ATOM 1059 O O . ALA B 1 8 ? 12.915 45.262 -13.077 1.00 10.09 8 ALA A O 1
ATOM 1061 N N . ASP B 1 9 ? 14.390 44.317 -14.495 1.00 10.17 9 ASP A N 1
ATOM 1062 C CA . ASP B 1 9 ? 13.669 44.809 -15.658 1.00 11.84 9 ASP A CA 1
ATOM 1063 C C . ASP B 1 9 ? 12.300 44.155 -15.773 1.00 11.63 9 ASP A C 1
ATOM 1064 O O . ASP B 1 9 ? 11.348 44.793 -16.241 1.00 12.86 9 ASP A O 1
ATOM 1069 N N . LYS B 1 10 ? 12.180 42.896 -15.350 1.00 11.11 10 LYS A N 1
ATOM 1070 C CA . LYS B 1 10 ? 10.912 42.177 -15.410 1.00 13.83 10 LYS A CA 1
ATOM 1071 C C . LYS B 1 10 ? 9.947 42.601 -14.305 1.00 12.16 10 LYS A C 1
ATOM 1072 O O . LYS B 1 10 ? 8.753 42.770 -14.563 1.00 13.57 10 LYS A O 1
ATOM 1078 N N . GLN B 1 11 ? 10.429 42.763 -13.069 1.00 10.73 11 GLN A N 1
ATOM 1079 C CA . GLN B 1 11 ? 9.547 42.964 -11.924 1.00 11.54 11 GLN A CA 1
ATOM 1080 C C . GLN B 1 11 ? 9.461 44.409 -11.453 1.00 10.58 11 GLN A C 1
ATOM 1081 O O . GLN B 1 11 ? 8.467 44.778 -10.813 1.00 13.00 11 GLN A O 1
ATOM 1087 N N . LEU B 1 12 ? 10.467 45.236 -11.749 1.00 10.72 12 LEU A N 1
ATOM 1088 C CA . LEU B 1 12 ? 10.602 46.549 -11.121 1.00 10.40 12 LEU A CA 1
ATOM 1089 C C . LEU B 1 12 ? 10.792 47.662 -12.142 1.00 11.23 12 LEU A C 1
ATOM 1090 O O . LEU B 1 12 ? 11.359 48.705 -11.804 1.00 10.14 12 LEU A O 1
ATOM 1095 N N . SER B 1 13 ? 10.323 47.474 -13.379 1.00 11.93 13 SER A N 1
ATOM 1096 C CA . SER B 1 13 ? 10.601 48.462 -14.419 1.00 13.62 13 SER A CA 1
ATOM 1097 C C . SER B 1 13 ? 9.965 49.814 -14.114 1.00 13.32 13 SER A C 1
ATOM 1098 O O . SER B 1 13 ? 10.464 50.847 -14.573 1.00 15.67 13 SER A O 1
ATOM 1101 N N . ASP B 1 14 ? 8.871 49.833 -13.355 1.00 11.55 14 ASP A N 1
ATOM 1102 C CA . ASP B 1 14 ? 8.201 51.064 -12.953 1.00 11.42 14 ASP A CA 1
ATOM 1103 C C . ASP B 1 14 ? 8.653 51.578 -11.593 1.00 10.52 14 ASP A C 1
ATOM 1104 O O . ASP B 1 14 ? 8.071 52.554 -11.095 1.00 12.21 14 ASP A O 1
ATOM 1109 N N . ASP B 1 15 ? 9.682 50.967 -11.000 1.00 9.68 15 ASP A N 1
ATOM 1110 C CA . ASP B 1 15 ? 10.104 51.259 -9.629 1.00 9.52 15 ASP A CA 1
ATOM 1111 C C . ASP B 1 15 ? 11.614 51.483 -9.603 1.00 8.63 15 ASP A C 1
ATOM 1112 O O . ASP B 1 15 ? 12.363 50.727 -8.989 1.00 8.65 15 ASP A O 1
ATOM 1117 N N . LYS B 1 16 ? 12.039 52.549 -10.275 1.00 9.00 16 LYS A N 1
ATOM 1118 C CA . LYS B 1 16 ? 13.440 52.945 -10.229 1.00 9.86 16 LYS A CA 1
ATOM 1119 C C . LYS B 1 16 ? 13.954 53.190 -8.817 1.00 8.49 16 LYS A C 1
ATOM 1120 O O . LYS B 1 16 ? 15.094 52.782 -8.537 1.00 8.31 16 LYS A O 1
ATOM 1126 N N . PRO B 1 17 ? 13.203 53.819 -7.894 1.00 8.34 17 PRO A N 1
ATOM 1127 C CA . PRO B 1 17 ? 13.757 54.009 -6.544 1.00 8.29 17 PRO A CA 1
ATOM 1128 C C . PRO B 1 17 ? 14.150 52.702 -5.881 1.00 7.72 17 PRO A C 1
ATOM 1129 O O . PRO B 1 17 ? 15.196 52.628 -5.231 1.00 7.82 17 PRO A O 1
ATOM 1133 N N . LEU B 1 18 ? 13.337 51.657 -6.019 1.00 7.58 18 LEU A N 1
ATOM 1134 C CA . LEU B 1 18 ? 13.699 50.392 -5.395 1.00 7.19 18 LEU A CA 1
ATOM 1135 C C . LEU B 1 18 ? 14.922 49.783 -6.065 1.00 6.87 18 LEU A C 1
ATOM 113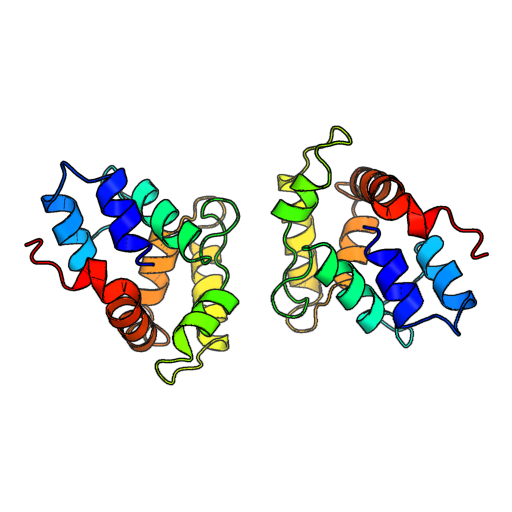6 O O . LEU B 1 18 ? 15.748 49.163 -5.397 1.00 6.89 18 LEU A O 1
ATOM 1141 N N . GLN B 1 19 ? 15.060 49.946 -7.386 1.00 6.91 19 GLN A N 1
ATOM 1142 C CA . GLN B 1 19 ? 16.278 49.481 -8.045 1.00 6.70 19 GLN A CA 1
ATOM 1143 C C . GLN B 1 19 ? 17.502 50.181 -7.486 1.00 6.68 19 GLN A C 1
ATOM 1144 O O . GLN B 1 19 ? 18.550 49.547 -7.317 1.00 7.21 19 GLN A O 1
ATOM 1150 N N . CYS B 1 20 ? 17.394 51.487 -7.210 1.00 7.02 20 CYS A N 1
ATOM 1151 C CA . CYS B 1 20 ? 18.493 52.202 -6.569 1.00 7.95 20 CYS A CA 1
ATOM 1152 C C . CYS B 1 20 ? 18.844 51.592 -5.214 1.00 6.96 20 CYS A C 1
ATOM 1153 O O . CYS B 1 20 ? 20.027 51.361 -4.913 1.00 7.50 20 CYS A O 1
ATOM 1156 N N . LYS B 1 21 ? 17.837 51.283 -4.393 1.00 7.17 21 LYS A N 1
ATOM 1157 C CA . LYS B 1 21 ? 18.116 50.651 -3.104 1.00 7.65 21 LYS A CA 1
ATOM 1158 C C . LYS B 1 21 ? 18.804 49.304 -3.264 1.00 7.50 21 LYS A C 1
ATOM 1159 O O . LYS B 1 21 ? 19.699 48.958 -2.484 1.00 8.00 21 LYS A O 1
ATOM 1165 N N . ILE B 1 22 ? 18.391 48.512 -4.255 1.00 6.34 22 ILE A N 1
ATOM 1166 C CA . ILE B 1 22 ? 19.055 47.235 -4.511 1.00 6.79 22 ILE A CA 1
ATOM 1167 C C . ILE B 1 22 ? 20.507 47.463 -4.918 1.00 6.21 22 ILE A C 1
ATOM 1168 O O . ILE B 1 22 ? 21.420 46.785 -4.422 1.00 7.37 22 ILE A O 1
ATOM 1173 N N . ARG B 1 23 ? 20.749 48.429 -5.808 1.00 7.19 23 ARG A N 1
ATOM 1174 C CA . ARG B 1 23 ? 22.116 48.756 -6.209 1.00 7.89 23 ARG A CA 1
ATOM 1175 C C . ARG B 1 23 ? 22.967 49.082 -4.991 1.00 7.47 23 ARG A C 1
ATOM 1176 O O . ARG B 1 23 ? 24.148 48.701 -4.919 1.00 8.18 23 ARG A O 1
ATOM 1184 N N . ASN B 1 24 ? 22.376 49.775 -4.018 1.00 7.36 24 ASN A N 1
ATOM 1185 C CA . ASN B 1 24 ? 23.045 50.206 -2.800 1.00 8.39 24 ASN A CA 1
ATOM 1186 C C . ASN B 1 24 ? 23.057 49.144 -1.718 1.00 7.86 24 ASN A C 1
ATOM 1187 O O . ASN B 1 24 ? 23.588 49.408 -0.635 1.00 8.16 24 ASN A O 1
ATOM 1192 N N . LEU B 1 25 ? 22.484 47.974 -1.982 1.00 7.58 25 LEU A N 1
ATOM 1193 C CA . LEU B 1 25 ? 22.360 46.904 -0.995 1.00 8.15 25 LEU A CA 1
ATOM 1194 C C . LEU B 1 25 ? 21.713 47.423 0.288 1.00 9.20 25 LEU A C 1
ATOM 1195 O O . LEU B 1 25 ? 22.086 47.044 1.402 1.00 14.78 25 LEU A O 1
ATOM 1200 N N . GLN B 1 26 ? 20.721 48.307 0.121 1.00 9.02 26 GLN A N 1
ATOM 1201 C CA . GLN B 1 26 ? 20.003 48.914 1.239 1.00 9.89 26 GLN A CA 1
ATOM 1202 C C . GLN B 1 26 ? 18.543 48.485 1.190 1.00 9.79 26 GLN A C 1
ATOM 1203 O O . GLN B 1 26 ? 17.634 49.318 1.125 1.00 11.90 26 GLN A O 1
ATOM 1209 N N . VAL B 1 27 ? 18.318 47.171 1.191 1.00 11.21 27 VAL A N 1
ATOM 1210 C CA . VAL B 1 27 ? 16.983 46.595 1.153 1.00 12.35 27 VAL A CA 1
ATOM 1211 C C . VAL B 1 27 ? 16.877 45.547 2.250 1.00 15.04 27 VAL A C 1
ATOM 1212 O O . VAL B 1 27 ? 17.877 45.015 2.739 1.00 16.62 27 VAL A O 1
ATOM 1216 N N . ASP B 1 28 ? 15.640 45.254 2.634 1.00 13.62 28 ASP A N 1
ATOM 1217 C CA . ASP B 1 28 ? 15.372 44.199 3.600 1.00 15.07 28 ASP A CA 1
ATOM 1218 C C . ASP B 1 28 ? 14.085 43.483 3.221 1.00 14.54 28 ASP A C 1
ATOM 1219 O O . ASP B 1 28 ? 13.304 43.952 2.392 1.00 13.83 28 ASP A O 1
ATOM 1224 N N . GLY B 1 29 ? 13.863 42.338 3.867 1.00 15.60 29 GLY A N 1
ATOM 1225 C CA . GLY B 1 29 ? 12.754 41.462 3.527 1.00 16.47 29 GLY A CA 1
ATOM 1226 C C . GLY B 1 29 ? 11.382 41.983 3.899 1.00 18.36 29 GLY A C 1
ATOM 1227 O O . GLY B 1 29 ? 10.384 41.422 3.434 1.00 19.92 29 GLY A O 1
ATOM 1228 N N . ASN B 1 30 ? 11.296 43.027 4.717 1.00 15.23 30 ASN A N 1
ATOM 1229 C CA . ASN B 1 30 ? 10.002 43.613 5.040 1.00 18.42 30 ASN A CA 1
ATOM 1230 C C . ASN B 1 30 ? 9.546 44.661 4.031 1.00 17.53 30 ASN A C 1
ATOM 1231 O O . ASN B 1 30 ? 8.421 45.160 4.142 1.00 20.36 30 ASN A O 1
ATOM 1236 N N . MET B 1 31 ? 10.376 44.993 3.049 1.00 14.47 31 MET A N 1
ATOM 1237 C CA . MET B 1 31 ? 9.979 45.958 2.033 1.00 15.41 31 MET A CA 1
ATOM 1238 C C . MET B 1 31 ? 9.147 45.254 0.970 1.00 14.04 31 MET A C 1
ATOM 1239 O O . MET B 1 31 ? 9.549 44.186 0.490 1.00 14.66 31 MET A O 1
ATOM 1244 N N . PRO B 1 32 ? 8.010 45.816 0.567 1.00 13.39 32 PRO A N 1
ATOM 1245 C CA . PRO B 1 32 ? 7.220 45.202 -0.511 1.00 15.37 32 PRO A CA 1
ATOM 1246 C C . PRO B 1 32 ? 8.076 44.921 -1.741 1.00 13.00 32 PRO A C 1
ATOM 1247 O O . PRO B 1 32 ? 8.918 45.734 -2.133 1.00 12.51 32 PRO A O 1
ATOM 1251 N N . LYS B 1 33 ? 7.874 43.741 -2.327 1.00 12.45 33 LYS A N 1
ATOM 1252 C CA . LYS B 1 33 ? 8.474 43.254 -3.567 1.00 12.24 33 LYS A CA 1
ATOM 1253 C C . LYS B 1 33 ? 9.914 42.766 -3.416 1.00 10.55 33 LYS A C 1
ATOM 1254 O O . LYS B 1 33 ? 10.436 42.132 -4.345 1.00 10.64 33 LYS A O 1
ATOM 1260 N N . VAL B 1 34 ? 10.576 43.020 -2.290 1.00 10.11 34 VAL A N 1
ATOM 1261 C CA . VAL B 1 34 ? 11.988 42.667 -2.177 1.00 10.09 34 VAL A CA 1
ATOM 1262 C C . VAL B 1 34 ? 12.182 41.163 -2.038 1.00 9.03 34 VAL A C 1
ATOM 1263 O O . VAL B 1 34 ? 13.102 40.592 -2.640 1.00 8.84 34 VAL A O 1
ATOM 1267 N N . LYS B 1 35 ? 11.330 40.489 -1.263 1.00 9.38 35 LYS A N 1
ATOM 1268 C CA . LYS B 1 35 ? 11.474 39.038 -1.150 1.00 9.02 35 LYS A CA 1
ATOM 1269 C C . LYS B 1 35 ? 11.331 38.367 -2.502 1.00 9.87 35 LYS A C 1
ATOM 1270 O O . LYS B 1 35 ? 12.114 37.474 -2.853 1.00 9.31 35 LYS A O 1
ATOM 1276 N N . GLU B 1 36 ? 10.323 38.778 -3.267 1.00 9.57 36 GLU A N 1
ATOM 1277 C CA . GLU B 1 36 ? 10.107 38.206 -4.586 1.00 11.09 36 GLU A CA 1
ATOM 1278 C C . GLU B 1 36 ? 11.254 38.539 -5.530 1.00 9.60 36 GLU A C 1
ATOM 1279 O O . GLU B 1 36 ? 11.705 37.670 -6.293 1.00 9.80 36 GLU A O 1
ATOM 1285 N N . TYR B 1 37 ? 11.757 39.782 -5.485 1.00 9.24 37 TYR A N 1
ATOM 1286 C CA . TYR B 1 37 ? 12.887 40.149 -6.332 1.00 9.07 37 TYR A CA 1
ATOM 1287 C C . TYR B 1 37 ? 14.097 39.287 -6.016 1.00 8.42 37 TYR A C 1
ATOM 1288 O O . TYR B 1 37 ? 14.742 38.740 -6.918 1.00 7.93 37 TYR A O 1
ATOM 1297 N N . MET B 1 38 ? 14.438 39.170 -4.732 1.00 7.78 38 MET A N 1
ATOM 1298 C CA . MET B 1 38 ? 15.662 38.468 -4.383 1.00 7.47 38 MET A CA 1
ATOM 1299 C C . MET B 1 38 ? 15.538 36.977 -4.638 1.00 6.73 38 MET A C 1
ATOM 1300 O O . MET B 1 38 ? 16.525 36.336 -5.018 1.00 7.32 38 MET A O 1
ATOM 1305 N N . ASN B 1 39 ? 14.343 36.407 -4.474 1.00 7.79 39 ASN A N 1
ATOM 1306 C CA . ASN B 1 39 ? 14.145 35.025 -4.896 1.00 9.35 39 ASN A CA 1
ATOM 1307 C C . ASN B 1 39 ? 14.350 34.872 -6.399 1.00 8.64 39 ASN A C 1
ATOM 1308 O O . ASN B 1 39 ? 14.983 33.908 -6.845 1.00 9.90 39 ASN A O 1
ATOM 1313 N N . CYS B 1 40 ? 13.820 35.801 -7.200 1.00 8.26 40 CYS A N 1
ATOM 1314 C CA . CYS B 1 40 ? 14.050 35.748 -8.646 1.00 10.15 40 CYS A CA 1
ATOM 1315 C C . CYS B 1 40 ? 15.535 35.782 -8.966 1.00 8.61 40 CYS A C 1
ATOM 1316 O O . CYS B 1 40 ? 16.031 34.987 -9.772 1.00 9.70 40 CYS A O 1
ATOM 1319 N N . ALA B 1 41 ? 16.252 36.709 -8.344 1.00 7.51 41 ALA A N 1
ATOM 1320 C CA . ALA B 1 41 ? 17.649 36.914 -8.680 1.00 7.56 41 ALA A CA 1
ATOM 1321 C C . ALA B 1 41 ? 18.489 35.730 -8.223 1.00 7.01 41 ALA A C 1
ATOM 1322 O O . ALA B 1 41 ? 19.361 35.250 -8.967 1.00 7.81 41 ALA A O 1
ATOM 1324 N N . PHE B 1 42 ? 18.240 35.238 -7.003 1.00 7.99 42 PHE A N 1
ATOM 1325 C CA . PHE B 1 42 ? 18.976 34.074 -6.515 1.00 8.20 42 PHE A CA 1
ATOM 1326 C C . PHE B 1 42 ? 18.612 32.809 -7.285 1.00 8.61 42 PHE A C 1
ATOM 1327 O O . PHE B 1 42 ? 19.478 31.967 -7.537 1.00 9.46 42 PHE A O 1
ATOM 1335 N N . GLU B 1 43 ? 17.345 32.646 -7.654 1.00 8.65 43 GLU A N 1
ATOM 1336 C CA . GLU B 1 43 ? 16.949 31.458 -8.401 1.00 10.15 43 GLU A CA 1
ATOM 1337 C C . GLU B 1 43 ? 17.648 31.403 -9.749 1.00 10.10 43 GLU A C 1
ATOM 1338 O O . GLU B 1 43 ? 18.208 30.364 -10.132 1.00 9.96 43 GLU A O 1
ATOM 1344 N N . SER B 1 44 ? 17.649 32.511 -10.485 1.00 9.45 44 SER A N 1
ATOM 1345 C CA . SER B 1 44 ? 18.258 32.447 -11.805 1.00 10.28 44 SER A CA 1
ATOM 1346 C C . SER B 1 44 ? 19.776 32.451 -11.740 1.00 8.77 44 SER A C 1
ATOM 1347 O O . SER B 1 44 ? 20.413 31.976 -12.678 1.00 10.29 44 SER A O 1
ATOM 1350 N N . SER B 1 45 ? 20.357 32.896 -10.628 1.00 9.43 45 SER A N 1
ATOM 1351 C CA . SER B 1 45 ? 21.790 32.733 -10.403 1.00 9.06 45 SER A CA 1
ATOM 1352 C C . SER B 1 45 ? 22.177 31.303 -10.050 1.00 9.62 45 SER A C 1
ATOM 1353 O O . SER B 1 45 ? 23.381 30.997 -9.994 1.00 11.36 45 SER A O 1
ATOM 1356 N N . GLY B 1 46 ? 21.217 30.427 -9.792 1.00 9.38 46 GLY A N 1
ATOM 1357 C CA . GLY B 1 46 ? 21.535 29.086 -9.345 1.00 9.75 46 GLY A CA 1
ATOM 1358 C C . GLY B 1 46 ? 21.833 28.972 -7.868 1.00 9.16 46 GLY A C 1
ATOM 1359 O O . GLY B 1 46 ? 22.353 27.936 -7.428 1.00 10.05 46 GLY A O 1
ATOM 1360 N N . TRP B 1 47 ? 21.519 30.000 -7.081 1.00 9.33 47 TRP A N 1
ATOM 1361 C CA . TRP B 1 47 ? 21.825 30.011 -5.654 1.00 8.78 47 TRP A CA 1
ATOM 1362 C C . TRP B 1 47 ? 20.650 29.536 -4.817 1.00 9.40 47 TRP A C 1
ATOM 1363 O O . TRP B 1 47 ? 20.835 28.842 -3.810 1.00 11.58 47 TRP A O 1
ATOM 1374 N N . ALA B 1 48 ? 19.437 29.891 -5.195 1.00 10.46 48 ALA A N 1
ATOM 1375 C CA . ALA B 1 48 ? 18.272 29.534 -4.406 1.00 10.36 48 ALA A CA 1
ATOM 1376 C C . ALA B 1 48 ? 17.796 28.163 -4.831 1.00 12.92 48 ALA A C 1
ATOM 1377 O O . ALA B 1 48 ? 17.594 27.913 -6.025 1.00 16.61 48 ALA A O 1
ATOM 1379 N N . LYS B 1 49 ? 17.608 27.287 -3.857 1.00 10.69 49 LYS A N 1
ATOM 1380 C CA . LYS B 1 49 ? 17.048 25.977 -4.095 1.00 13.05 49 LYS A CA 1
ATOM 1381 C C . LYS B 1 49 ? 15.878 25.785 -3.147 1.00 12.58 49 LYS A C 1
ATOM 1382 O O . LYS B 1 49 ? 15.766 26.467 -2.120 1.00 12.61 49 LYS A O 1
ATOM 1388 N N . ASP B 1 50 ? 14.992 24.865 -3.523 1.00 15.07 50 ASP A N 1
ATOM 1389 C CA . ASP B 1 50 ? 13.874 24.475 -2.679 1.00 16.52 50 ASP A CA 1
ATOM 1390 C C . ASP B 1 50 ? 13.034 25.688 -2.302 1.00 12.76 50 ASP A C 1
ATOM 1391 O O . ASP B 1 50 ? 12.751 25.944 -1.124 1.00 14.74 50 ASP A O 1
ATOM 1396 N N . GLY B 1 51 ? 12.679 26.471 -3.320 1.00 14.15 51 GLY A N 1
ATOM 1397 C CA . GLY B 1 51 ? 11.809 27.609 -3.125 1.00 16.27 51 GLY A CA 1
ATOM 1398 C C . GLY B 1 51 ? 12.453 28.754 -2.390 1.00 15.46 51 GLY A C 1
ATOM 1399 O O . GLY B 1 51 ? 11.746 29.632 -1.883 1.00 16.51 51 GLY A O 1
ATOM 1400 N N . GLY B 1 52 ? 13.780 28.775 -2.322 1.00 13.43 52 GLY A N 1
ATOM 1401 C CA . GLY B 1 52 ? 14.502 29.763 -1.559 1.00 11.28 52 GLY A CA 1
ATOM 1402 C C . GLY B 1 52 ? 14.875 29.345 -0.156 1.00 10.65 52 GLY A C 1
ATOM 1403 O O . GLY B 1 52 ? 15.580 30.104 0.522 1.00 10.42 52 GLY A O 1
ATOM 1404 N N . LYS B 1 53 ? 14.461 28.164 0.296 1.00 11.18 53 LYS A N 1
ATOM 1405 C CA . LYS B 1 53 ? 14.787 27.743 1.653 1.00 10.45 53 LYS A CA 1
ATOM 1406 C C . LYS B 1 53 ? 16.220 27.260 1.799 1.00 10.43 53 LYS A C 1
ATOM 1407 O O . LYS B 1 53 ? 16.726 27.204 2.923 1.00 10.08 53 LYS A O 1
ATOM 1413 N N . LYS B 1 54 ? 16.868 26.884 0.708 1.00 9.07 54 LYS A N 1
ATOM 1414 C CA . LYS B 1 54 ? 18.236 26.388 0.738 1.00 10.05 54 LYS A CA 1
ATOM 1415 C C . LYS B 1 54 ? 19.103 27.257 -0.155 1.00 9.71 54 LYS A C 1
ATOM 1416 O O . LYS B 1 54 ? 18.631 27.821 -1.148 1.00 12.50 54 LYS A O 1
ATOM 1422 N N . LEU B 1 55 ? 20.366 27.391 0.220 1.00 8.33 55 LEU A N 1
ATOM 1423 C CA . LEU B 1 55 ? 21.341 28.145 -0.558 1.00 8.45 55 LEU A CA 1
ATOM 1424 C C . LEU B 1 55 ? 22.379 27.181 -1.119 1.00 9.76 55 LEU A C 1
ATOM 1425 O O . LEU B 1 55 ? 23.009 26.431 -0.363 1.00 9.99 55 LEU A O 1
ATOM 1430 N N . ASP B 1 56 ? 22.568 27.211 -2.437 1.00 8.82 56 ASP A N 1
ATOM 1431 C CA . ASP B 1 56 ? 23.557 26.369 -3.108 1.00 9.38 56 ASP A CA 1
ATOM 1432 C C . ASP B 1 56 ? 24.916 27.055 -2.985 1.00 8.22 56 ASP A C 1
ATOM 1433 O O . ASP B 1 56 ? 25.336 27.840 -3.841 1.00 8.51 56 ASP A O 1
ATOM 1438 N N . THR B 1 57 ? 25.626 26.728 -1.908 1.00 7.92 57 THR A N 1
ATOM 1439 C CA . THR B 1 57 ? 26.931 27.326 -1.690 1.00 7.79 57 THR A CA 1
ATOM 1440 C C . THR B 1 57 ? 27.966 26.808 -2.670 1.00 7.18 57 THR A C 1
ATOM 1441 O O . THR B 1 57 ? 28.978 27.485 -2.891 1.00 8.75 57 THR A O 1
ATOM 1445 N N . SER B 1 58 ? 27.744 25.645 -3.278 1.00 8.56 58 SER A N 1
ATOM 1446 C CA . SER B 1 58 ? 28.665 25.208 -4.320 1.00 9.46 58 SER A CA 1
ATOM 1447 C C . SER B 1 58 ? 28.569 26.100 -5.549 1.00 8.41 58 SER A C 1
ATOM 1448 O O . SER B 1 58 ? 29.590 26.361 -6.202 1.00 9.66 58 SER A O 1
ATOM 1451 N N . LYS B 1 59 ? 27.364 26.559 -5.897 1.00 8.67 59 LYS A N 1
ATOM 1452 C CA . LYS B 1 59 ? 27.233 27.469 -7.033 1.00 9.70 59 LYS A CA 1
ATOM 1453 C C . LYS B 1 59 ? 27.814 28.834 -6.705 1.00 8.01 59 LYS A C 1
ATOM 1454 O O . LYS B 1 59 ? 28.484 29.444 -7.551 1.00 8.40 59 LYS A O 1
ATOM 1460 N N . VAL B 1 60 ? 27.576 29.329 -5.489 1.00 7.47 60 VAL A N 1
ATOM 1461 C CA . VAL B 1 60 ? 28.217 30.573 -5.068 1.00 8.34 60 VAL A CA 1
ATOM 1462 C C . VAL B 1 60 ? 29.729 30.442 -5.178 1.00 7.55 60 VAL A C 1
ATOM 1463 O O . VAL B 1 60 ? 30.408 31.332 -5.708 1.00 7.89 60 VAL A O 1
ATOM 1467 N N . ALA B 1 61 ? 30.279 29.317 -4.697 1.00 8.08 61 ALA A N 1
ATOM 1468 C CA . ALA B 1 61 ? 31.722 29.116 -4.794 1.00 8.49 61 ALA A CA 1
ATOM 1469 C C . ALA B 1 61 ? 32.195 29.072 -6.248 1.00 9.18 61 ALA A C 1
ATOM 1470 O O . ALA B 1 61 ? 33.219 29.686 -6.589 1.00 9.75 61 ALA A O 1
ATOM 1472 N N . GLN B 1 62 ? 31.475 28.355 -7.116 1.00 8.71 62 GLN A N 1
ATOM 1473 C CA . GLN B 1 62 ? 31.793 28.347 -8.546 1.00 10.78 62 GLN A CA 1
ATOM 1474 C C . GLN B 1 62 ? 31.891 29.763 -9.087 1.00 9.65 62 GLN A C 1
ATOM 1475 O O . GLN B 1 62 ? 32.845 30.116 -9.795 1.00 10.11 62 GLN A O 1
ATOM 1481 N N . ASP B 1 63 ? 30.900 30.591 -8.745 1.00 9.03 63 ASP A N 1
ATOM 1482 C CA . ASP B 1 63 ? 30.841 31.956 -9.251 1.00 8.18 63 ASP A CA 1
ATOM 1483 C C . ASP B 1 63 ? 32.002 32.802 -8.739 1.00 9.06 63 ASP A C 1
ATOM 1484 O O . ASP B 1 63 ? 32.374 33.787 -9.383 1.00 9.47 63 ASP A O 1
ATOM 1489 N N . MET B 1 64 ? 32.580 32.445 -7.592 1.00 8.11 64 MET A N 1
ATOM 1490 C CA A MET B 1 64 ? 33.656 33.238 -7.019 0.17 8.76 64 MET A CA 1
ATOM 1491 C CA B MET B 1 64 ? 33.669 33.193 -6.963 0.40 8.78 64 MET A CA 1
ATOM 1492 C CA D MET B 1 64 ? 33.658 33.231 -7.009 0.43 8.77 64 MET A CA 1
ATOM 1493 C C . MET B 1 64 ? 35.043 32.852 -7.526 1.00 9.12 64 MET A C 1
ATOM 1494 O O . MET B 1 64 ? 35.978 33.649 -7.370 1.00 8.72 64 MET A O 1
ATOM 1507 N N . VAL B 1 65 ? 35.191 31.673 -8.146 1.00 8.49 65 VAL A N 1
ATOM 1508 C CA . VAL B 1 65 ? 36.510 31.228 -8.625 1.00 8.59 65 VAL A CA 1
ATOM 1509 C C . VAL B 1 65 ? 37.175 32.244 -9.542 1.00 8.81 65 VAL A C 1
ATOM 1510 O O . VAL B 1 65 ? 38.381 32.497 -9.371 1.00 9.29 65 VAL A O 1
ATOM 1514 N N . PRO B 1 66 ? 36.486 32.847 -10.527 1.00 9.97 66 PRO A N 1
ATOM 1515 C CA . PRO B 1 66 ? 37.159 33.810 -11.411 1.00 11.14 66 PRO A CA 1
ATOM 1516 C C . PRO B 1 66 ? 37.689 35.034 -10.692 1.00 10.85 66 PRO A C 1
ATOM 1517 O O . PRO B 1 66 ? 38.488 35.778 -11.284 1.00 13.13 66 PRO A O 1
ATOM 1521 N N . TYR B 1 67 ? 37.259 35.283 -9.459 1.00 10.27 67 TYR A N 1
ATOM 1522 C CA . TYR B 1 67 ? 37.728 36.414 -8.672 1.00 11.03 67 TYR A CA 1
ATOM 1523 C C . TYR B 1 67 ? 38.781 36.015 -7.644 1.00 11.93 67 TYR A C 1
ATOM 1524 O O . TYR B 1 67 ? 39.162 36.832 -6.795 1.00 13.00 67 TYR A O 1
ATOM 1533 N N . GLY B 1 68 ? 39.275 34.782 -7.720 1.00 9.62 68 GLY A N 1
ATOM 1534 C CA . GLY B 1 68 ? 40.373 34.354 -6.888 1.00 10.70 68 GLY A CA 1
ATOM 1535 C C . GLY B 1 68 ? 40.024 33.951 -5.479 1.00 10.18 68 GLY A C 1
ATOM 1536 O O . GLY B 1 68 ? 40.924 33.847 -4.645 1.00 12.57 68 GLY A O 1
ATOM 1537 N N . PHE B 1 69 ? 38.748 33.707 -5.177 1.00 8.82 69 PHE A N 1
ATOM 1538 C CA . PHE B 1 69 ? 38.345 33.317 -3.836 1.00 8.24 69 PHE A CA 1
ATOM 1539 C C . PHE B 1 69 ? 37.968 31.846 -3.779 1.00 8.27 69 PHE A C 1
ATOM 1540 O O . PHE B 1 69 ? 37.441 31.275 -4.740 1.00 8.42 69 PHE A O 1
ATOM 1548 N N . ASN B 1 70 ? 38.201 31.260 -2.616 1.00 8.02 70 ASN A N 1
ATOM 1549 C CA . ASN B 1 70 ? 37.581 29.987 -2.286 1.00 8.59 70 ASN A CA 1
ATOM 1550 C C . ASN B 1 70 ? 37.336 30.013 -0.782 1.00 8.36 70 ASN A C 1
ATOM 1551 O O . ASN B 1 70 ? 38.253 29.790 0.009 1.00 8.45 70 ASN A O 1
ATOM 1556 N N . ILE B 1 71 ? 36.092 30.321 -0.408 1.00 7.91 71 ILE A N 1
ATOM 1557 C CA . ILE B 1 71 ? 35.690 30.363 0.992 1.00 8.19 71 ILE A CA 1
ATOM 1558 C C . ILE B 1 71 ? 34.484 29.454 1.185 1.00 7.68 71 ILE A C 1
ATOM 1559 O O . ILE B 1 71 ? 33.541 29.790 1.914 1.00 8.21 71 ILE A O 1
ATOM 1564 N N . LYS B 1 72 ? 34.517 28.273 0.557 1.00 8.49 72 LYS A N 1
ATOM 1565 C CA . LYS B 1 72 ? 33.361 27.384 0.608 1.00 8.66 72 LYS A CA 1
ATOM 1566 C C . LYS B 1 72 ? 32.997 27.014 2.040 1.00 9.89 72 LYS A C 1
ATOM 1567 O O . LYS B 1 72 ? 31.813 27.003 2.406 1.00 8.54 72 LYS A O 1
ATOM 1573 N N . THR B 1 73 ? 33.994 26.723 2.872 1.00 9.87 73 THR A N 1
ATOM 1574 C CA . THR B 1 73 ? 33.714 26.362 4.257 1.00 11.77 73 THR A CA 1
ATOM 1575 C C . THR B 1 73 ? 33.008 27.496 4.992 1.00 10.13 73 THR A C 1
ATOM 1576 O O . THR B 1 73 ? 32.036 27.266 5.726 1.00 10.30 73 THR A O 1
ATOM 1580 N N . GLU B 1 74 ? 33.487 28.724 4.812 1.00 9.31 74 GLU A N 1
ATOM 1581 C CA . GLU B 1 74 ? 32.856 29.877 5.444 1.00 9.44 74 GLU A CA 1
ATOM 1582 C C . GLU B 1 74 ? 31.431 30.074 4.939 1.00 8.80 74 GLU A C 1
ATOM 1583 O O . GLU B 1 74 ? 30.527 30.435 5.710 1.00 9.12 74 GLU A O 1
ATOM 1589 N N . LEU B 1 75 ? 31.226 29.907 3.633 1.00 7.53 75 LEU A N 1
ATOM 1590 C CA . LEU B 1 75 ? 29.875 29.996 3.091 1.00 7.09 75 LEU A CA 1
ATOM 1591 C C . LEU B 1 75 ? 28.950 28.988 3.756 1.00 7.49 75 LEU A C 1
ATOM 1592 O O . LEU B 1 75 ? 27.800 29.322 4.091 1.00 8.24 75 LEU A O 1
ATOM 1597 N N . ASP B 1 76 ? 29.422 27.754 3.940 1.00 8.19 76 ASP A N 1
ATOM 1598 C CA . ASP B 1 76 ? 28.615 26.740 4.612 1.00 9.14 76 ASP A CA 1
ATOM 1599 C C . ASP B 1 76 ? 28.278 27.162 6.038 1.00 9.01 76 ASP A C 1
ATOM 1600 O O . ASP B 1 76 ? 27.143 26.967 6.501 1.00 8.36 76 ASP A O 1
ATOM 1605 N N . GLU B 1 77 ? 29.251 27.720 6.763 1.00 8.21 77 GLU A N 1
ATOM 1606 C CA . GLU B 1 77 ? 29.013 28.094 8.154 1.00 9.71 77 GLU A CA 1
ATOM 1607 C C . GLU B 1 77 ? 27.973 29.196 8.252 1.00 7.65 77 GLU A C 1
ATOM 1608 O O . GLU B 1 77 ? 27.063 29.139 9.090 1.00 9.05 77 GLU A O 1
ATOM 1614 N N . VAL B 1 78 ? 28.109 30.219 7.415 1.00 8.05 78 VAL A N 1
ATOM 1615 C CA . VAL B 1 78 ? 27.200 31.355 7.455 1.00 8.17 78 VAL A CA 1
ATOM 1616 C C . VAL B 1 78 ? 25.796 30.928 7.056 1.00 8.85 78 VAL A C 1
ATOM 1617 O O . VAL B 1 78 ? 24.802 31.350 7.669 1.00 8.09 78 VAL A O 1
ATOM 1621 N N . THR B 1 79 ? 25.696 30.084 6.033 1.00 8.07 79 THR A N 1
ATOM 1622 C CA . THR B 1 79 ? 24.404 29.586 5.569 1.00 8.80 79 THR A CA 1
ATOM 1623 C C . THR B 1 79 ? 23.695 28.785 6.651 1.00 8.10 79 THR A C 1
ATOM 1624 O O . THR B 1 79 ? 22.477 28.929 6.849 1.00 8.84 79 THR A O 1
ATOM 1628 N N . LYS B 1 80 ? 24.434 27.912 7.336 1.00 8.63 80 LYS A N 1
ATOM 1629 C CA . LYS B 1 80 ? 23.848 27.124 8.408 1.00 9.14 80 LYS A CA 1
ATOM 1630 C C . LYS B 1 80 ? 23.339 28.018 9.532 1.00 9.32 80 LYS A C 1
ATOM 1631 O O . LYS B 1 80 ? 22.241 27.811 10.062 1.00 9.70 80 LYS A O 1
ATOM 1637 N N . GLU B 1 81 ? 24.138 29.008 9.928 1.00 8.49 81 GLU A N 1
ATOM 1638 C CA . GLU B 1 81 ? 23.689 29.933 10.962 1.00 8.66 81 GLU A CA 1
ATOM 1639 C C . GLU B 1 81 ? 22.446 30.700 10.522 1.00 8.48 81 GLU A C 1
ATOM 1640 O O . GLU B 1 81 ? 21.547 30.970 11.328 1.00 8.98 81 GLU A O 1
ATOM 1646 N N . CYS B 1 82 ? 22.383 31.063 9.243 1.00 7.84 82 CYS A N 1
ATOM 1647 C CA . CYS B 1 82 ? 21.212 31.755 8.712 1.00 8.42 82 CYS A CA 1
ATOM 1648 C C . CYS B 1 82 ? 19.969 30.880 8.825 1.00 8.07 82 CYS A C 1
ATOM 1649 O O . CYS B 1 82 ? 18.909 31.336 9.275 1.00 8.44 82 CYS A O 1
ATOM 1652 N N . GLU B 1 83 ? 20.092 29.608 8.430 1.00 8.30 83 GLU A N 1
ATOM 1653 C CA . GLU B 1 83 ? 18.984 28.664 8.524 1.00 9.25 83 GLU A CA 1
ATOM 1654 C C . GLU B 1 83 ? 18.484 28.551 9.949 1.00 10.23 83 GLU A C 1
ATOM 1655 O O . GLU B 1 83 ? 17.274 28.499 10.191 1.00 10.47 83 GLU A O 1
ATOM 1661 N N . THR B 1 84 ? 19.404 28.445 10.904 1.00 9.62 84 THR A N 1
ATOM 1662 C CA . THR B 1 84 ? 18.998 28.334 12.300 1.00 12.15 84 THR A CA 1
ATOM 1663 C C . THR B 1 84 ? 18.221 29.564 12.749 1.00 10.71 84 THR A C 1
ATOM 1664 O O . THR B 1 84 ? 17.239 29.452 13.491 1.00 11.98 84 THR A O 1
ATOM 1668 N N . GLU B 1 85 ? 18.647 30.744 12.302 1.00 10.14 85 GLU A N 1
ATOM 1669 C CA . GLU B 1 85 ? 17.991 31.985 12.697 1.00 10.37 85 GLU A CA 1
ATOM 1670 C C . GLU B 1 85 ? 16.578 32.084 12.129 1.00 10.44 85 GLU A C 1
ATOM 1671 O O . GLU B 1 85 ? 15.640 32.454 12.841 1.00 12.77 85 GLU A O 1
ATOM 1677 N N . PHE B 1 86 ? 16.407 31.794 10.835 1.00 9.82 86 PHE A N 1
ATOM 1678 C CA . PHE B 1 86 ? 15.146 32.094 10.167 1.00 9.88 86 PHE A CA 1
ATOM 1679 C C . PHE B 1 86 ? 14.218 30.902 10.014 1.00 10.90 86 PHE A C 1
ATOM 1680 O O . PHE B 1 86 ? 13.015 31.102 9.803 1.00 13.14 86 PHE A O 1
ATOM 1688 N N . GLY B 1 87 ? 14.732 29.680 10.124 1.00 11.96 87 GLY A N 1
ATOM 1689 C CA . GLY B 1 87 ? 13.870 28.513 10.148 1.00 13.28 87 GLY A CA 1
ATOM 1690 C C . GLY B 1 87 ? 13.139 28.272 8.834 1.00 12.09 87 GLY A C 1
ATOM 1691 O O . GLY B 1 87 ? 13.616 28.593 7.750 1.00 12.26 87 GLY A O 1
ATOM 1692 N N . ALA B 1 88 ? 11.944 27.691 8.950 1.00 13.42 88 ALA A N 1
ATOM 1693 C CA . ALA B 1 88 ? 11.185 27.285 7.771 1.00 17.85 88 ALA A CA 1
ATOM 1694 C C . ALA B 1 88 ? 10.776 28.463 6.901 1.00 17.77 88 ALA A C 1
ATOM 1695 O O . ALA B 1 88 ? 10.482 28.270 5.717 1.00 23.82 88 ALA A O 1
ATOM 1697 N N . GLU B 1 89 ? 10.752 29.672 7.451 1.00 16.06 89 GLU A N 1
ATOM 1698 C CA . GLU B 1 89 ? 10.348 30.854 6.708 1.00 19.04 89 GLU A CA 1
ATOM 1699 C C . GLU B 1 89 ? 11.501 31.531 5.970 1.00 15.04 89 GLU A C 1
ATOM 1700 O O . GLU B 1 89 ? 11.299 32.616 5.416 1.00 16.15 89 GLU A O 1
ATOM 1706 N N . ILE B 1 90 ? 12.693 30.922 5.935 1.00 11.56 90 ILE A N 1
ATOM 1707 C CA . ILE B 1 90 ? 13.852 31.586 5.343 1.00 9.21 90 ILE A CA 1
ATOM 1708 C C . ILE B 1 90 ? 13.677 31.706 3.829 1.00 10.48 90 ILE A C 1
ATOM 1709 O O . ILE B 1 90 ? 13.072 30.837 3.179 1.00 12.83 90 ILE A O 1
ATOM 1714 N N . SER B 1 91 ? 14.211 32.784 3.256 1.00 9.10 91 SER A N 1
ATOM 1715 C CA . SER B 1 91 ? 14.184 32.949 1.810 1.00 9.35 91 SER A CA 1
ATOM 1716 C C . SER B 1 91 ? 15.473 33.636 1.379 1.00 8.30 91 SER A C 1
ATOM 1717 O O . SER B 1 91 ? 16.347 33.935 2.197 1.00 8.10 91 SER A O 1
ATOM 1720 N N . SER B 1 92 ? 15.588 33.909 0.075 1.00 7.78 92 SER A N 1
ATOM 1721 C CA . SER B 1 92 ? 16.844 34.410 -0.487 1.00 8.85 92 SER A CA 1
ATOM 1722 C C . SER B 1 92 ? 17.299 35.719 0.154 1.00 7.23 92 SER A C 1
ATOM 1723 O O . SER B 1 92 ? 18.498 35.905 0.390 1.00 7.75 92 SER A O 1
ATOM 1726 N N . ILE B 1 93 ? 16.364 36.641 0.445 1.00 7.34 93 ILE A N 1
ATOM 1727 C CA . ILE B 1 93 ? 16.747 37.916 1.056 1.00 7.50 93 ILE A CA 1
ATOM 1728 C C . ILE B 1 93 ? 17.429 37.688 2.398 1.00 7.03 93 ILE A C 1
ATOM 1729 O O . ILE B 1 93 ? 18.330 38.444 2.770 1.00 7.63 93 ILE A O 1
ATOM 1734 N N . ASP B 1 94 ? 17.024 36.648 3.138 1.00 7.05 94 ASP A N 1
ATOM 1735 C CA . ASP B 1 94 ? 17.665 36.368 4.419 1.00 7.54 94 ASP A CA 1
ATOM 1736 C C . ASP B 1 94 ? 19.082 35.864 4.222 1.00 6.65 94 ASP A C 1
ATOM 1737 O O . ASP B 1 94 ? 20.003 36.295 4.925 1.00 7.28 94 ASP A O 1
ATOM 1742 N N . TYR B 1 95 ? 19.278 34.956 3.264 1.00 6.10 95 TYR A N 1
ATOM 1743 C CA . TYR B 1 95 ? 20.633 34.503 2.954 1.00 5.94 95 TYR A CA 1
ATOM 1744 C C . TYR B 1 95 ? 21.517 35.651 2.486 1.00 6.64 95 TYR A C 1
ATOM 1745 O O . TYR B 1 95 ? 22.686 35.739 2.882 1.00 6.72 95 TYR A O 1
ATOM 1754 N N . LEU B 1 96 ? 20.985 36.544 1.641 1.00 6.56 96 LEU A N 1
ATOM 1755 C CA . LEU B 1 96 ? 21.763 37.706 1.221 1.00 6.73 96 LEU A CA 1
ATOM 1756 C C . LEU B 1 96 ? 22.215 38.508 2.431 1.00 6.89 96 LEU A C 1
ATOM 1757 O O . LEU B 1 96 ? 23.398 38.845 2.569 1.00 7.56 96 LEU A O 1
ATOM 1762 N N . ALA B 1 97 ? 21.291 38.819 3.330 1.00 6.90 97 ALA A N 1
ATOM 1763 C CA . ALA B 1 97 ? 21.657 39.611 4.498 1.00 7.71 97 ALA A CA 1
ATOM 1764 C C . ALA B 1 97 ? 22.715 38.899 5.331 1.00 7.75 97 ALA A C 1
ATOM 1765 O O . ALA B 1 97 ? 23.693 39.521 5.767 1.00 8.98 97 ALA A O 1
ATOM 1767 N N . CYS B 1 98 ? 22.553 37.594 5.547 1.00 7.46 98 CYS A N 1
ATOM 1768 C CA . CYS B 1 98 ? 23.550 36.855 6.327 1.00 8.69 98 CYS A CA 1
ATOM 1769 C C . CYS B 1 98 ? 24.931 36.933 5.688 1.00 7.92 98 CYS A C 1
ATOM 1770 O O . CYS B 1 98 ? 25.938 37.134 6.377 1.00 8.35 98 CYS A O 1
ATOM 1773 N N . LEU B 1 99 ? 24.995 36.773 4.371 1.00 7.01 99 LEU A N 1
ATOM 1774 C CA . LEU B 1 99 ? 26.273 36.815 3.663 1.00 6.57 99 LEU A CA 1
ATOM 1775 C C . LEU B 1 99 ? 26.900 38.200 3.711 1.00 7.23 99 LEU A C 1
ATOM 1776 O O . LEU B 1 99 ? 28.127 38.321 3.779 1.00 8.13 99 LEU A O 1
ATOM 1781 N N . LEU B 1 100 ? 26.081 39.253 3.678 1.00 7.00 100 LEU A N 1
ATOM 1782 C CA . LEU B 1 100 ? 26.576 40.628 3.685 1.00 7.76 100 LEU A CA 1
ATOM 1783 C C . LEU B 1 100 ? 26.944 41.128 5.074 1.00 8.76 100 LEU A C 1
ATOM 1784 O O . LEU B 1 100 ? 27.688 42.115 5.189 1.00 9.67 100 LEU A O 1
ATOM 1789 N N . ILE B 1 101 ? 26.453 40.481 6.125 1.00 9.58 101 ILE A N 1
ATOM 1790 C CA . ILE B 1 101 ? 26.773 40.925 7.473 1.00 11.83 101 ILE A CA 1
ATOM 1791 C C . ILE B 1 101 ? 27.978 40.188 8.049 1.00 11.08 101 ILE A C 1
ATOM 1792 O O . ILE B 1 101 ? 28.692 40.743 8.889 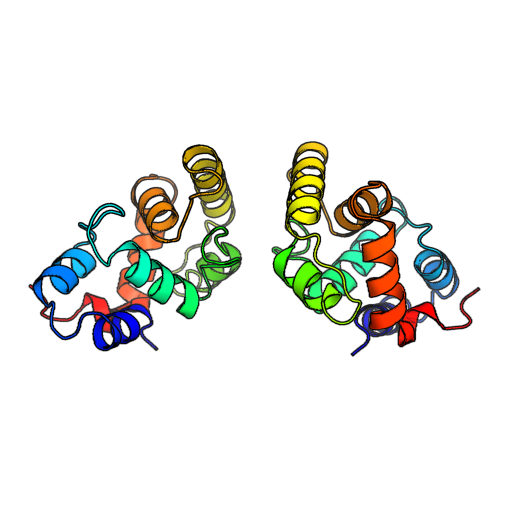1.00 13.45 101 ILE A O 1
ATOM 1797 N N . ASP B 1 102 ? 28.226 38.953 7.640 1.00 11.47 102 ASP A N 1
ATOM 1798 C CA . ASP B 1 102 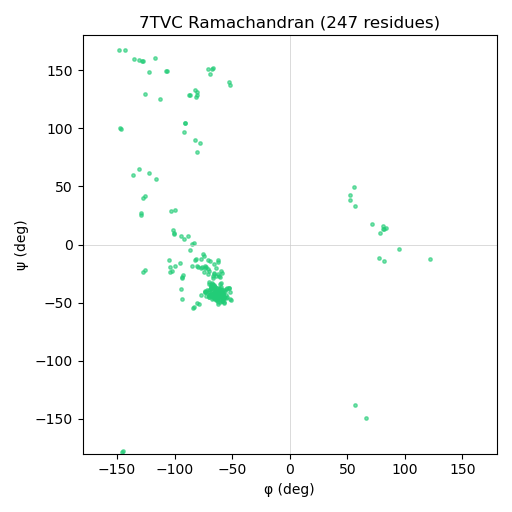? 29.276 38.169 8.277 1.00 10.64 102 ASP A CA 1
ATOM 1799 C C . ASP B 1 102 ? 30.649 38.542 7.729 1.00 9.92 102 ASP A C 1
ATOM 1800 O O . ASP B 1 102 ? 30.860 38.550 6.514 1.00 10.71 102 ASP A O 1
ATOM 1805 N N . GLU B 1 103 ? 31.588 38.845 8.633 1.00 11.59 103 GLU A N 1
ATOM 1806 C CA . GLU B 1 103 ? 32.953 39.175 8.237 1.00 12.59 103 GLU A CA 1
ATOM 1807 C C . GLU B 1 103 ? 33.633 38.049 7.462 1.00 11.36 103 GLU A C 1
ATOM 1808 O O . GLU B 1 103 ? 34.583 38.314 6.721 1.00 13.40 103 GLU A O 1
ATOM 1814 N N . LYS B 1 104 ? 33.171 36.804 7.612 1.00 10.90 104 LYS A N 1
ATOM 1815 C CA . LYS B 1 104 ? 33.800 35.690 6.906 1.00 11.38 104 LYS A CA 1
ATOM 1816 C C . LYS B 1 104 ? 33.512 35.723 5.414 1.00 10.92 104 LYS A C 1
ATOM 1817 O O . LYS B 1 104 ? 34.275 35.154 4.627 1.00 11.93 104 LYS A O 1
ATOM 1823 N N . THR B 1 105 ? 32.402 36.335 5.002 1.00 8.80 105 THR A N 1
ATOM 1824 C CA . THR B 1 105 ? 31.906 36.193 3.636 1.00 8.25 105 THR A CA 1
ATOM 1825 C C . THR B 1 105 ? 31.676 37.505 2.910 1.00 7.63 105 THR A C 1
ATOM 1826 O O . THR B 1 105 ? 31.646 37.491 1.676 1.00 7.81 105 THR A O 1
ATOM 1830 N N . LYS B 1 106 ? 31.490 38.625 3.610 1.00 7.28 106 LYS A N 1
ATOM 1831 C CA . LYS B 1 106 ? 30.857 39.775 2.969 1.00 7.06 106 LYS A CA 1
ATOM 1832 C C . LYS B 1 106 ? 31.725 40.386 1.875 1.00 6.68 106 LYS A C 1
ATOM 1833 O O . LYS B 1 106 ? 31.215 40.739 0.807 1.00 7.55 106 LYS A O 1
ATOM 1839 N N . THR B 1 107 ? 33.023 40.524 2.100 1.00 9.08 107 THR A N 1
ATOM 1840 C CA . THR B 1 107 ? 33.813 41.267 1.128 1.00 9.70 107 THR A CA 1
ATOM 1841 C C . THR B 1 107 ? 34.024 40.457 -0.142 1.00 8.64 107 THR A C 1
ATOM 1842 O O . THR B 1 107 ? 33.930 40.994 -1.255 1.00 8.83 107 THR A O 1
ATOM 1846 N N . GLN B 1 108 ? 34.276 39.156 0.011 1.00 8.67 108 GLN A N 1
ATOM 1847 C CA . GLN B 1 108 ? 34.429 38.277 -1.143 1.00 9.48 108 GLN A CA 1
ATOM 1848 C C . GLN B 1 108 ? 33.126 38.156 -1.912 1.00 8.46 108 GLN A C 1
ATOM 1849 O O . GLN B 1 108 ? 33.111 38.203 -3.151 1.00 8.35 108 GLN A O 1
ATOM 1855 N N . PHE B 1 109 ? 32.021 38.002 -1.191 1.00 8.02 109 PHE A N 1
ATOM 1856 C CA . PHE B 1 109 ? 30.730 37.899 -1.851 1.00 7.76 109 PHE A CA 1
ATOM 1857 C C . PHE B 1 109 ? 30.397 39.176 -2.615 1.00 7.68 109 PHE A C 1
ATOM 1858 O O . PHE B 1 109 ? 29.941 39.118 -3.761 1.00 7.91 109 PHE A O 1
ATOM 1866 N N . LYS B 1 110 ? 30.643 40.343 -2.004 1.00 7.69 110 LYS A N 1
ATOM 1867 C CA . LYS B 1 110 ? 30.358 41.601 -2.688 1.00 7.20 110 LYS A CA 1
ATOM 1868 C C . LYS B 1 110 ? 31.241 41.804 -3.914 1.00 7.05 110 LYS A C 1
ATOM 1869 O O . LYS B 1 110 ? 30.779 42.364 -4.917 1.00 8.05 110 LYS A O 1
ATOM 1875 N N . THR B 1 111 ? 32.513 41.387 -3.863 1.00 7.36 111 THR A N 1
ATOM 1876 C CA . THR B 1 111 ? 33.354 41.517 -5.048 1.00 6.99 111 THR A CA 1
ATOM 1877 C C . THR B 1 111 ? 32.786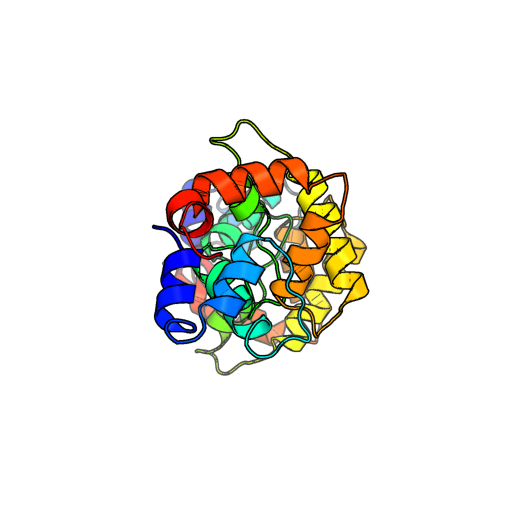 40.693 -6.190 1.00 7.60 111 THR A C 1
ATOM 1878 O O . THR B 1 111 ? 32.620 41.179 -7.317 1.00 7.69 111 THR A O 1
ATOM 1882 N N . MET B 1 112 ? 32.498 39.418 -5.916 1.00 7.47 112 MET A N 1
ATOM 1883 C CA . MET B 1 112 ? 31.893 38.578 -6.942 1.00 7.28 112 MET A CA 1
ATOM 1884 C C . MET B 1 112 ? 30.593 39.179 -7.453 1.00 7.48 112 MET A C 1
ATOM 1885 O O . MET B 1 112 ? 30.347 39.205 -8.662 1.00 8.10 112 MET A O 1
ATOM 1890 N N . LEU B 1 113 ? 29.746 39.651 -6.548 1.00 6.62 113 LEU A N 1
ATOM 1891 C CA . LEU B 1 113 ? 28.446 40.168 -6.965 1.00 7.25 113 LEU A CA 1
ATOM 1892 C C . LEU B 1 113 ? 28.589 41.418 -7.829 1.00 6.73 113 LEU A C 1
ATOM 1893 O O . LEU B 1 113 ? 27.957 41.524 -8.889 1.00 7.35 113 LEU A O 1
ATOM 1898 N N . MET B 1 114 ? 29.424 42.378 -7.401 1.00 6.99 114 MET A N 1
ATOM 1899 C CA . MET B 1 114 ? 29.575 43.615 -8.168 1.00 7.91 114 MET A CA 1
ATOM 1900 C C . MET B 1 114 ? 30.161 43.348 -9.545 1.00 8.32 114 MET A C 1
ATOM 1901 O O . MET B 1 114 ? 29.791 44.013 -10.523 1.00 8.69 114 MET A O 1
ATOM 1906 N N . MET B 1 115 ? 31.105 42.405 -9.636 1.00 7.49 115 MET A N 1
ATOM 1907 C CA . MET B 1 115 ? 31.763 42.105 -10.906 1.00 8.91 115 MET A CA 1
ATOM 1908 C C . MET B 1 115 ? 30.895 41.228 -11.798 1.00 8.31 115 MET A C 1
ATOM 1909 O O . MET B 1 115 ? 30.669 41.555 -12.970 1.00 9.87 115 MET A O 1
ATOM 1914 N N . LYS B 1 116 ? 30.387 40.116 -11.257 1.00 7.86 116 LYS A N 1
ATOM 1915 C CA . LYS B 1 116 ? 29.624 39.199 -12.099 1.00 8.51 116 LYS A CA 1
ATOM 1916 C C . LYS B 1 116 ? 28.297 39.817 -12.525 1.00 8.30 116 LYS A C 1
ATOM 1917 O O . LYS B 1 116 ? 27.838 39.613 -13.659 1.00 9.29 116 LYS A O 1
ATOM 1923 N N . GLU B 1 117 ? 27.662 40.569 -11.628 1.00 7.68 117 GLU A N 1
ATOM 1924 C CA . GLU B 1 117 ? 26.396 41.245 -11.896 1.00 7.59 117 GLU A CA 1
ATOM 1925 C C . GLU B 1 117 ? 26.591 42.720 -12.238 1.00 8.29 117 GLU A C 1
ATOM 1926 O O . GLU B 1 117 ? 25.697 43.546 -12.016 1.00 8.05 117 GLU A O 1
ATOM 1932 N N . ALA B 1 118 ? 27.740 43.050 -12.828 1.00 8.90 118 ALA A N 1
A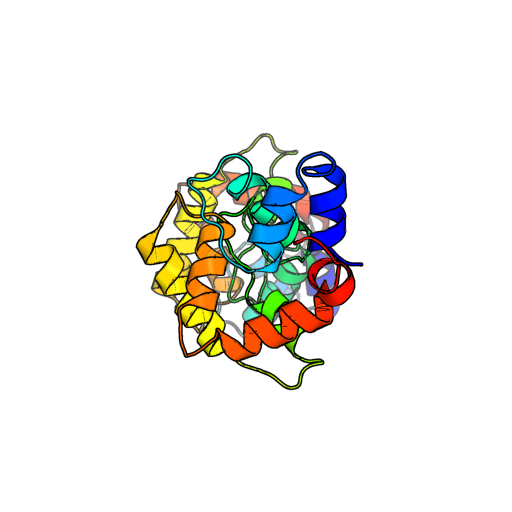TOM 1933 C CA . ALA B 1 118 ? 28.051 44.427 -13.192 1.00 9.47 118 ALA A CA 1
ATOM 1934 C C . ALA B 1 118 ? 26.978 45.065 -14.068 1.00 8.57 118 ALA A C 1
ATOM 1935 O O . ALA B 1 118 ? 26.705 46.261 -13.939 1.00 9.53 118 ALA A O 1
ATOM 1937 N N . ASP B 1 119 ? 26.370 44.304 -14.987 1.00 9.24 119 ASP A N 1
ATOM 1938 C CA . ASP B 1 119 ? 25.383 44.917 -15.869 1.00 10.37 119 ASP A CA 1
ATOM 1939 C C . ASP B 1 119 ? 24.186 45.464 -15.097 1.00 8.66 119 ASP A C 1
ATOM 1940 O O . ASP B 1 119 ? 23.521 46.387 -15.577 1.00 9.67 119 ASP A O 1
ATOM 1945 N N . PHE B 1 120 ? 23.889 44.915 -13.916 1.00 8.45 120 PHE A N 1
ATOM 1946 C CA . PHE B 1 120 ? 22.925 45.572 -13.039 1.00 7.81 120 PHE A CA 1
ATOM 1947 C C . PHE B 1 120 ? 23.566 46.678 -12.208 1.00 7.51 120 PHE A C 1
ATOM 1948 O O . PHE B 1 120 ? 23.101 47.826 -12.222 1.00 8.32 120 PHE A O 1
ATOM 1956 N N . PHE B 1 121 ? 24.639 46.345 -11.478 1.00 7.68 121 PHE A N 1
ATOM 1957 C CA . PHE B 1 121 ? 25.134 47.226 -10.430 1.00 7.96 121 PHE A CA 1
ATOM 1958 C C . PHE B 1 121 ? 25.845 48.462 -10.964 1.00 8.26 121 PHE A C 1
ATOM 1959 O O . PHE B 1 121 ? 25.970 49.429 -10.219 1.00 9.80 121 PHE A O 1
ATOM 1967 N N . LYS B 1 122 ? 26.309 48.455 -12.216 1.00 8.43 122 LYS A N 1
ATOM 1968 C CA . LYS B 1 122 ? 26.967 49.617 -12.803 1.00 11.32 122 LYS A CA 1
ATOM 1969 C C . LYS B 1 122 ? 25.989 50.660 -13.312 1.00 10.87 122 LYS A C 1
ATOM 1970 O O . LYS B 1 122 ? 26.417 51.780 -13.614 1.00 12.84 122 LYS A O 1
ATOM 1976 N N . GLN B 1 123 ? 24.701 50.333 -13.419 1.00 10.38 123 GLN A N 1
ATOM 1977 C CA . GLN B 1 123 ? 23.737 51.229 -14.045 1.00 11.54 123 GLN A CA 1
ATOM 1978 C C . GLN B 1 123 ? 23.550 52.495 -13.225 1.00 12.79 123 GLN A C 1
ATOM 1979 O O . GLN B 1 123 ? 23.692 52.503 -11.998 1.00 11.72 123 GLN A O 1
ATOM 1985 N N . ASN B 1 124 ? 23.203 53.574 -13.919 1.00 12.50 124 ASN A N 1
ATOM 1986 C CA . ASN B 1 124 ? 22.910 54.834 -13.244 1.00 14.66 124 ASN A CA 1
ATOM 1987 C C . ASN B 1 124 ? 21.478 54.764 -12.721 1.00 14.56 124 ASN A C 1
ATOM 1988 O O . ASN B 1 124 ? 20.531 55.294 -13.305 1.00 18.92 124 ASN A O 1
ATOM 1993 N N . LEU B 1 125 ? 21.323 54.082 -11.587 1.00 13.99 125 LEU A N 1
ATOM 1994 C CA . LEU B 1 125 ? 20.010 53.868 -10.987 1.00 12.46 125 LEU A CA 1
ATOM 1995 C C . LEU B 1 125 ? 19.658 54.889 -9.916 1.00 13.27 125 LEU A C 1
ATOM 1996 O O . LEU B 1 125 ? 18.481 55.002 -9.551 1.00 13.92 125 LEU A O 1
ATOM 2001 N N . CYS B 1 126 ? 20.634 55.631 -9.412 1.00 14.52 126 CYS A N 1
ATOM 2002 C CA . CYS B 1 126 ? 20.396 56.562 -8.322 1.00 13.68 126 CYS A CA 1
ATOM 2003 C C . CYS B 1 126 ? 20.703 57.989 -8.756 1.00 17.78 126 CYS A C 1
ATOM 2004 O O . CYS B 1 126 ? 20.678 58.915 -7.937 1.00 20.60 126 CYS A O 1
#

Secondary structure (DSSP, 8-state):
--HHHHHHHHH-TT-HHHHHHHHTT---TTSTTHHHHHHHHHHHTT-EEGGGTEE-HHHHHHHHGGGT---HHHHHHHHHHHHHHHGGG--HHHHHHHHHH-TTTHHHHHHHHHHHTHHHHTS---/--HHHHHHHHHSTT-HHHHHHHHTT---TTSTTHHHHHHHHHHHTT-EEGGGTEE-HHHHHHHHGGGT---HHHHHHHHHHHHHHHGGG--HHHHHHHHHH-TTTHHHHHHHHHHHTHHHHTS---

CATH classification: 1.10.238.20

Sequence (252 aa):
VSHFKNCADKQLSDDKPLQCKIRNLQVDGNMPKVKEYMNCAFESSGWAKDGGKKLDTSKVAQDMVPYGFNIKTELDEVTKECETEFGAEISSIDYLACLLIDEKTKTQFKTMLMMKEADFFKQNLCVSHFKNCADKQLSDDKPLQCKIRNLQVDGNMPKVKEYMNCAFESSGWAKDGGKKLDTSKVAQDMMMVPYGFNIKTELDEVTKECETEFGAEISSIDYLACLLIDEKTKTQFKTMLMMKEADFFKQNLC

Solvent-accessible surface area: 13081 Å² total; per-residue (Å²): 140,11,30,1,62,77,2,0,65,152,73,0,90,127,27,118,92,15,13,23,95,0,71,61,45,124,25,65,18,146,52,111,81,0,93,98,0,1,36,21,0,0,103,50,3,17,3,5,86,33,63,1,96,65,16,33,11,40,51,0,15,116,7,1,91,106,69,73,51,120,23,43,86,56,1,50,74,3,11,148,108,1,57,116,131,79,38,74,150,9,14,0,9,26,2,5,40,25,2,34,136,34,154,82,0,75,84,43,0,76,51,0,0,61,114,75,3,33,71,0,12,151,49,136,15,90,142,11,29,1,64,75,3,0,64,158,75,0,91,130,28,122,98,19,14,24,94,1,72,60,46,121,25,70,20,145,45,111,84,0,85,104,0,0,44,30,0,0,89,58,2,15,3,1,80,46,68,1,81,99,8,36,1,45,50,0,13,115,6,0,93,102,66,72,52,118,21,42,88,58,0,35,78,5,10,142,113,2,50,114,131,77,35,72,137,7,12,1,6,20,2,4,44,15,1,33,129,31,135,96,0,56,85,43,0,76,50,0,0,62,114,76,3,21,95,0,12,172,53,139,17,86

Radius of gyration: 20.95 Å; Cα contacts (8 Å, |Δi|>4): 298; chains: 2; bounding box: 38×69×32 Å

B-factor: mean 13.39, std 7.14, range [5.8, 46.84]

InterPro domains:
  IPR036728 Pheromone/general odorant binding protein superfamily [G3DSA:1.10.238.20] (20-145)
  IPR036728 Pheromone/general odorant binding protein superfamily [SSF47565] (23-119)